Protein AF-0000000086678130 (afdb_homodimer)

Nearest PDB structures (foldseek):
  3die-assembly1_B  TM=3.843E-01  e=3.292E-02  Staphylococcus aureus
  1m7t-assembly1_A  TM=4.684E-01  e=3.509E-01  unclassified
  1v98-assembly2_B-3  TM=4.821E-01  e=6.900E-01  Thermus thermophilus HB8
  6mos-assembly1_A  TM=4.931E-01  e=1.778E+00  Thermosipho africanus TCF52B
  3die-assembly1_B  TM=3.843E-01  e=3.322E-02  Staphylococcus aureus

pLDDT: mean 85.75, std 18.58, range [32.91, 98.94]

Foldseek 3Di:
DVVVVVVVVVVCVVVPPCPVPPPCPPVNVVPDDDDDPVDDPPDDDPDDDPVCVVVSVDPDHDDDDADPPDPVSVVVVVVVVLCVQADDPPDEDEDEDQDQVVSVVVCVVVVVVSYHYDYQHNVCPCCVPPVDDDPPKDFDDDPNHTDDIDHDDDPVVVVVVVVVVVVVVVVVD/DVVVVVVVVVVCVVVPPCPVPVPCPPVNVVPDDDDDPVDDPPDDDPDDDPVCVVVSVDPDHDDDDADPPDPVSVVVVVVVVLCVQADDPPDEDEDEDQDQVVSVVVCVVVVVVSYHYDYQHNVCPCCVPPVDDDPPKDFDDDPNHTDDIDHDDDPVVVVVVVVVVVVVVVVVD

Organism: NCBI:txid175570

Sequence (346 aa):
MLVLAAAIVVLFAMLGELSSRVPESSDEARRRLESIDTARTGHRAEQWPAELAHIAEQEYALVLVLSSTCSSCEQIAGQVRAMLDRGPANLAVVVACPARERGEHFAAVHGIDRGVLYIDEDGDWVKGEFAVDTSPAALLFRNGTLQSALLFWDLPAVLNAVGSLSTADREVAMLVLAAAIVVLFAMLGELSSRVPESSDEARRRLESIDTARTGHRAEQWPAELAHIAEQEYALVLVLSSTCSSCEQIAGQVRAMLDRGPANLAVVVACPARERGEHFAAVHGIDRGVLYIDEDGDWVKGEFAVDTSPAALLFRNGTLQSALLFWDLPAVLNAVGSLSTADREVA

Secondary structure (DSSP, 8-state):
-HHHHHHHHHHHHHHHT--------HHHHHH--EE-TTS-TT-B-S---GGGHHHHHSSEEEEEEEETT-HHHHHHHHHHHHHHHH--TTEEEEEEESSHHHHHHHHHHTT-TTSEEEEEETTHHHHHHH----SSEEEEEETTEEEEEEE-S-HHHHHHHHHHHHHHHHHH-/-HHHHHHHHHHHHHHHT--------HHHHHT--EE-TTS-TT-B-S---GGGHHHHHSSEEEEEEEETT-HHHHHHHHHHHHHHHH--TTEEEEEEESSHHHHHHHHHHTT-TTSEEEEEETTHHHHHHH----SSEEEEEETTEEEEEEE-S-HHHHHHHHHHHHHHHHHH-

Solvent-accessible surface area (backbone atoms only — not comparable to full-atom values): 18080 Å² total; per-residue (Å²): 118,70,70,62,55,56,55,54,55,53,52,54,59,64,64,55,69,64,66,71,76,66,70,72,47,74,66,55,58,32,52,43,72,40,78,42,82,72,34,46,59,74,40,56,61,91,72,69,56,80,69,44,46,66,40,44,71,26,64,57,25,40,37,36,34,31,34,61,88,35,73,72,24,52,54,45,38,45,51,51,24,54,44,32,58,34,30,62,81,41,42,35,39,34,29,22,16,90,40,64,68,52,19,53,48,46,29,55,76,43,54,44,62,56,34,43,49,40,75,28,51,66,29,46,60,54,27,70,64,30,47,44,87,65,65,34,25,41,35,35,27,46,62,36,22,30,69,44,40,30,34,49,71,34,66,69,46,51,53,54,51,49,54,47,52,64,51,50,59,36,57,75,88,119,70,71,62,56,57,55,53,56,54,53,54,56,64,64,55,68,64,66,71,76,67,68,71,48,74,64,56,57,32,52,43,70,41,78,43,81,70,34,43,60,74,41,56,62,91,73,68,57,80,70,44,46,66,40,43,71,26,63,56,25,40,38,38,34,30,34,60,88,35,74,71,24,53,55,44,37,45,51,50,24,54,43,32,58,35,31,63,80,41,42,37,38,34,28,22,16,88,41,62,69,52,19,52,47,47,29,56,77,40,54,44,62,56,35,42,50,41,76,28,52,68,28,46,60,54,27,70,62,32,48,44,88,66,66,34,25,39,36,35,27,46,62,37,22,29,69,44,39,29,35,50,71,33,63,70,46,51,54,54,50,49,56,48,53,64,52,50,60,37,57,75,88

Structure (mmCIF, N/CA/C/O backbone):
data_AF-0000000086678130-model_v1
#
loop_
_entity.id
_entity.type
_entity.pdbx_description
1 polymer 'Thioredoxin domain-containing protein'
#
loop_
_atom_site.group_PDB
_atom_site.id
_atom_site.type_symbol
_atom_site.label_atom_id
_atom_site.label_alt_id
_atom_site.label_comp_id
_atom_site.label_asym_id
_atom_site.label_entity_id
_atom_site.label_seq_id
_atom_site.pdbx_PDB_ins_code
_atom_site.Cartn_x
_atom_site.Cartn_y
_atom_site.Cartn_z
_atom_site.occupancy
_atom_site.B_iso_or_equiv
_atom_site.auth_seq_id
_atom_site.auth_comp_id
_atom_site.auth_asym_id
_atom_site.auth_atom_id
_atom_site.pdbx_PDB_model_num
ATOM 1 N N . MET A 1 1 ? 67.438 15.602 23.234 1 42.97 1 MET A N 1
ATOM 2 C CA . MET A 1 1 ? 66.5 14.773 22.484 1 42.97 1 MET A CA 1
ATOM 3 C C . MET A 1 1 ? 65.188 14.648 23.219 1 42.97 1 MET A C 1
ATOM 5 O O . MET A 1 1 ? 64.125 14.508 22.609 1 42.97 1 MET A O 1
ATOM 9 N N . LEU A 1 2 ? 65.188 15.023 24.547 1 55.38 2 LEU A N 1
ATOM 10 C CA . LEU A 1 2 ? 64 14.867 25.406 1 55.38 2 LEU A CA 1
ATOM 11 C C . LEU A 1 2 ? 63.062 16.047 25.25 1 55.38 2 LEU A C 1
ATOM 13 O O . LEU A 1 2 ? 61.844 15.883 25.328 1 55.38 2 LEU A O 1
ATOM 17 N N . VAL A 1 3 ? 63.594 17.281 24.906 1 58.91 3 VAL A N 1
ATOM 18 C CA . VAL A 1 3 ? 62.781 18.469 24.828 1 58.91 3 VAL A CA 1
ATOM 19 C C . VAL A 1 3 ? 61.969 18.453 23.531 1 58.91 3 VAL A C 1
ATOM 21 O O . VAL A 1 3 ? 60.812 18.922 23.5 1 58.91 3 VAL A O 1
ATOM 24 N N . LEU A 1 4 ? 62.5 17.75 22.469 1 56.25 4 LEU A N 1
ATOM 25 C CA . LEU A 1 4 ? 61.812 17.734 21.172 1 56.25 4 LEU A CA 1
ATOM 26 C C . LEU A 1 4 ? 60.625 16.766 21.203 1 56.25 4 LEU A C 1
ATOM 28 O O . LEU A 1 4 ? 59.625 17.016 20.547 1 56.25 4 LEU A O 1
ATOM 32 N N . ALA A 1 5 ? 60.688 15.742 22.125 1 59.47 5 ALA A N 1
ATOM 33 C CA . ALA A 1 5 ? 59.625 14.766 22.203 1 59.47 5 ALA A CA 1
ATOM 34 C C . ALA A 1 5 ? 58.406 15.359 22.906 1 59.47 5 ALA A C 1
ATOM 36 O O . ALA A 1 5 ? 57.25 15.055 22.531 1 59.47 5 ALA A O 1
ATOM 37 N N . ALA A 1 6 ? 58.656 16.344 23.828 1 60.09 6 ALA A N 1
ATOM 38 C CA . ALA A 1 6 ? 57.562 16.922 24.578 1 60.09 6 ALA A CA 1
ATOM 39 C C . ALA A 1 6 ? 56.75 17.906 23.719 1 60.09 6 ALA A C 1
ATOM 41 O O . ALA A 1 6 ? 55.531 17.984 23.812 1 60.09 6 ALA A O 1
ATOM 42 N N . ALA A 1 7 ? 57.438 18.531 22.703 1 59.88 7 ALA A N 1
ATOM 43 C CA . ALA A 1 7 ? 56.75 19.5 21.844 1 59.88 7 ALA A CA 1
ATOM 44 C C . ALA A 1 7 ? 55.906 18.797 20.797 1 59.88 7 ALA A C 1
ATOM 46 O O . ALA A 1 7 ? 54.812 19.281 20.438 1 59.88 7 ALA A O 1
ATOM 47 N N . ILE A 1 8 ? 56.344 17.547 20.359 1 60.78 8 ILE A N 1
ATOM 48 C CA . ILE A 1 8 ? 55.594 16.812 19.328 1 60.78 8 ILE A CA 1
ATOM 49 C C . ILE A 1 8 ? 54.344 16.219 19.938 1 60.78 8 ILE A C 1
ATOM 51 O O . ILE A 1 8 ? 53.281 16.234 19.312 1 60.78 8 ILE A O 1
ATOM 55 N N . VAL A 1 9 ? 54.344 15.945 21.281 1 60.75 9 VAL A N 1
ATOM 56 C CA . VAL A 1 9 ? 53.156 15.359 21.922 1 60.75 9 VAL A CA 1
ATOM 57 C C . VAL A 1 9 ? 52.094 16.438 22.141 1 60.75 9 VAL A C 1
ATOM 59 O O . VAL A 1 9 ? 50.906 16.188 21.953 1 60.75 9 VAL A O 1
ATOM 62 N N . VAL A 1 10 ? 52.531 17.75 22.344 1 58.41 10 VAL A N 1
ATOM 63 C CA . VAL A 1 10 ? 51.562 18.828 22.578 1 58.41 10 VAL A CA 1
ATOM 64 C C . VAL A 1 10 ? 50.938 19.234 21.25 1 58.41 10 VAL A C 1
ATOM 66 O O . VAL A 1 10 ? 49.719 19.516 21.188 1 58.41 10 VAL A O 1
ATOM 69 N N . LEU A 1 11 ? 51.625 19.141 20.062 1 57.22 11 LEU A N 1
ATOM 70 C CA . LEU A 1 11 ? 51.062 19.5 18.766 1 57.22 11 LEU A CA 1
ATOM 71 C C . LEU A 1 11 ? 50.062 18.453 18.312 1 57.22 11 LEU A C 1
ATOM 73 O O . LEU A 1 11 ? 49 18.797 17.75 1 57.22 11 LEU A O 1
ATOM 77 N N . PHE A 1 12 ? 50.25 17.172 18.578 1 54.53 12 PHE A N 1
ATOM 78 C CA . PHE A 1 12 ? 49.312 16.141 18.203 1 54.53 12 PHE A CA 1
ATOM 79 C C . PHE A 1 12 ? 48.062 16.234 19.078 1 54.53 12 PHE A C 1
ATOM 81 O O . PHE A 1 12 ? 46.938 15.938 18.609 1 54.53 12 PHE A O 1
ATOM 88 N N . ALA A 1 13 ? 48.156 16.719 20.359 1 52.47 13 ALA A N 1
ATOM 89 C CA . ALA A 1 13 ? 47 16.891 21.219 1 52.47 13 ALA A CA 1
ATOM 90 C C . ALA A 1 13 ? 46.125 18.062 20.734 1 52.47 13 ALA A C 1
ATOM 92 O O . ALA A 1 13 ? 44.906 18.031 20.859 1 52.47 13 ALA A O 1
ATOM 93 N N . MET A 1 14 ? 46.75 19.094 20.188 1 48.97 14 MET A N 1
ATOM 94 C CA . MET A 1 14 ? 46 20.25 19.703 1 48.97 14 MET A CA 1
ATOM 95 C C . MET A 1 14 ? 45.281 19.906 18.406 1 48.97 14 MET A C 1
ATOM 97 O O . MET A 1 14 ? 44.156 20.391 18.172 1 48.97 14 MET A O 1
ATOM 101 N N . LEU A 1 15 ? 45.875 19.141 17.484 1 51.31 15 LEU A N 1
ATOM 102 C CA . LEU A 1 15 ? 45.188 18.797 16.25 1 51.31 15 LEU A CA 1
ATOM 103 C C . LEU A 1 15 ? 44.125 17.766 16.5 1 51.31 15 LEU A C 1
ATOM 105 O O . LEU A 1 15 ? 43.312 17.453 15.602 1 51.31 15 LEU A O 1
ATOM 109 N N . GLY A 1 16 ? 44.156 17.062 17.609 1 46.81 16 GLY A N 1
ATOM 110 C CA . GLY A 1 16 ? 43.25 15.938 17.781 1 46.81 16 GLY A CA 1
ATOM 111 C C . GLY A 1 16 ? 41.812 16.344 17.859 1 46.81 16 GLY A C 1
ATOM 112 O O . GLY A 1 16 ? 40.906 15.57 17.5 1 46.81 16 GLY A O 1
ATOM 113 N N . GLU A 1 17 ? 41.594 17.359 18.797 1 46.12 17 GLU A N 1
ATOM 114 C CA . GLU A 1 17 ? 40.188 17.516 19.078 1 46.12 17 GLU A CA 1
ATOM 115 C C . GLU A 1 17 ? 39.469 18.266 17.938 1 46.12 17 GLU A C 1
ATOM 117 O O . GLU A 1 17 ? 38.469 18.969 18.188 1 46.12 17 GLU A O 1
ATOM 122 N N . LEU A 1 18 ? 40.094 18.578 16.781 1 43.84 18 LEU A N 1
ATOM 123 C CA . LEU A 1 18 ? 39.125 18.969 15.773 1 43.84 18 LEU A CA 1
ATOM 124 C C . LEU A 1 18 ? 38.094 17.859 15.578 1 43.84 18 LEU A C 1
ATOM 126 O O . LEU A 1 18 ? 38.312 16.906 14.836 1 43.84 18 LEU A O 1
ATOM 130 N N . SER A 1 19 ? 37.531 17.312 16.641 1 45.25 19 SER A N 1
ATOM 131 C CA . SER A 1 19 ? 36.281 16.609 16.406 1 45.25 19 SER A CA 1
ATOM 132 C C . SER A 1 19 ? 35.438 17.297 15.328 1 45.25 19 SER A C 1
ATOM 134 O O . SER A 1 19 ? 35 18.422 15.523 1 45.25 19 SER A O 1
ATOM 136 N N . SER A 1 20 ? 35.875 17.281 14.055 1 41.66 20 SER A N 1
ATOM 137 C CA . SER A 1 20 ? 35.031 17.656 12.922 1 41.66 20 SER A CA 1
ATOM 138 C C . SER A 1 20 ? 33.562 17.297 13.172 1 41.66 20 SER A C 1
ATOM 140 O O . SER A 1 20 ? 33.219 16.125 13.281 1 41.66 20 SER A O 1
ATOM 142 N N . ARG A 1 21 ? 32.844 17.984 14.008 1 43.47 21 ARG A N 1
ATOM 143 C CA . ARG A 1 21 ? 31.406 17.938 13.789 1 43.47 21 ARG A CA 1
ATOM 144 C C . ARG A 1 21 ? 31.078 17.797 12.305 1 43.47 21 ARG A C 1
ATOM 146 O O . ARG A 1 21 ? 31.125 18.781 11.562 1 43.47 21 ARG A O 1
ATOM 153 N N . VAL A 1 22 ? 31.297 16.781 11.594 1 47.84 22 VAL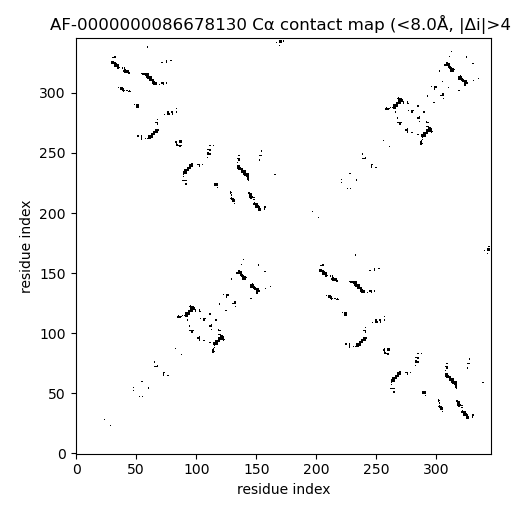 A N 1
ATOM 154 C CA . VAL A 1 22 ? 30.766 16.5 10.266 1 47.84 22 VAL A CA 1
ATOM 155 C C . VAL A 1 22 ? 29.312 16.984 10.18 1 47.84 22 VAL A C 1
ATOM 157 O O . VAL A 1 22 ? 28.469 16.562 10.977 1 47.84 22 VAL A O 1
ATOM 160 N N . PRO A 1 23 ? 29.047 18.062 9.617 1 50.09 23 PRO A N 1
ATOM 161 C CA . PRO A 1 23 ? 27.672 18.5 9.406 1 50.09 23 PRO A CA 1
ATOM 162 C C . PRO A 1 23 ? 26.734 17.359 9.023 1 50.09 23 PRO A C 1
ATOM 164 O O . PRO A 1 23 ? 27.156 16.422 8.344 1 50.09 23 PRO A O 1
ATOM 167 N N . GLU A 1 24 ? 25.797 16.953 9.977 1 55.5 24 GLU A N 1
ATOM 168 C CA . GLU A 1 24 ? 24.766 16.031 9.531 1 55.5 24 GLU A CA 1
ATOM 169 C C . GLU A 1 24 ? 24.562 16.109 8.023 1 55.5 24 GLU A C 1
ATOM 171 O O . GLU A 1 24 ? 24.391 17.203 7.465 1 55.5 24 GLU A O 1
ATOM 176 N N . SER A 1 25 ? 25.031 15.109 7.285 1 62.28 25 SER A N 1
ATOM 177 C CA . SER A 1 25 ? 24.797 15.102 5.844 1 62.28 25 SER A CA 1
ATOM 178 C C . SER A 1 25 ? 23.375 15.516 5.504 1 62.28 25 SER A C 1
ATOM 180 O O . SER A 1 25 ? 22.453 15.32 6.305 1 62.28 25 SER A O 1
ATOM 182 N N . SER A 1 26 ? 23.25 16.453 4.57 1 71.62 26 SER A N 1
ATOM 183 C CA . SER A 1 26 ? 21.953 16.891 4.066 1 71.62 26 SER A CA 1
ATOM 184 C C . SER A 1 26 ? 20.953 15.75 4.012 1 71.62 26 SER A C 1
ATOM 186 O O . SER A 1 26 ? 19.797 15.914 4.383 1 71.62 26 SER A O 1
ATOM 188 N N . ASP A 1 27 ? 21.609 14.57 3.811 1 73.25 27 ASP A N 1
ATOM 189 C CA . ASP A 1 27 ? 20.719 13.406 3.723 1 73.25 27 ASP A CA 1
ATOM 190 C C . ASP A 1 27 ? 20.234 12.977 5.105 1 73.25 27 ASP A C 1
ATOM 192 O O . ASP A 1 27 ? 19.078 12.594 5.273 1 73.25 27 ASP A O 1
ATOM 196 N N . GLU A 1 28 ? 21.141 13.031 6.047 1 75.25 28 GLU A N 1
ATOM 197 C CA . GLU A 1 28 ? 20.781 12.633 7.402 1 75.25 28 GLU A CA 1
ATOM 198 C C . GLU A 1 28 ? 19.766 13.594 8.008 1 75.25 28 GLU A C 1
ATOM 200 O O . GLU A 1 28 ? 18.844 13.164 8.703 1 75.25 28 GLU A O 1
ATOM 205 N N . ALA A 1 29 ? 19.984 14.805 7.684 1 76.94 29 ALA A N 1
ATOM 206 C CA . ALA A 1 29 ? 19.047 15.805 8.195 1 76.94 29 ALA A CA 1
ATOM 207 C C . ALA A 1 29 ? 17.656 15.57 7.637 1 76.94 29 ALA A C 1
ATOM 209 O O . ALA A 1 29 ? 16.656 15.742 8.352 1 76.94 29 ALA A O 1
ATOM 210 N N . ARG A 1 30 ? 17.641 15.055 6.434 1 82.5 30 ARG A N 1
ATOM 211 C CA . ARG A 1 30 ? 16.359 14.836 5.781 1 82.5 30 ARG A CA 1
ATOM 212 C C . ARG A 1 30 ? 15.633 13.641 6.383 1 82.5 30 ARG A C 1
ATOM 214 O O . ARG A 1 30 ? 14.398 13.586 6.371 1 82.5 30 ARG A O 1
ATOM 221 N N . ARG A 1 31 ? 16.344 12.781 7.031 1 83.44 31 ARG A N 1
ATOM 222 C CA . ARG A 1 31 ? 15.742 11.555 7.555 1 83.44 31 ARG A CA 1
ATOM 223 C C . ARG A 1 31 ? 15.336 11.734 9.016 1 83.44 31 ARG A C 1
ATOM 225 O O . ARG A 1 31 ? 14.734 10.836 9.602 1 83.44 31 ARG A O 1
ATOM 232 N N . ARG A 1 32 ? 15.609 12.883 9.414 1 88.44 32 ARG A N 1
ATOM 233 C CA . ARG A 1 32 ? 15.281 13.172 10.812 1 88.44 32 ARG A CA 1
ATOM 234 C C . ARG A 1 32 ? 13.773 13.328 10.992 1 88.44 32 ARG A C 1
ATOM 236 O O . ARG A 1 32 ? 13.102 13.922 10.148 1 88.44 32 ARG A O 1
ATOM 243 N N . LEU A 1 33 ? 13.273 12.758 12.047 1 94.5 33 LEU A N 1
ATOM 244 C CA . LEU A 1 33 ? 11.898 12.93 12.508 1 94.5 33 LEU A CA 1
ATOM 245 C C . LEU A 1 33 ? 11.859 13.742 13.797 1 94.5 33 LEU A C 1
ATOM 247 O O . LEU A 1 33 ? 12.711 13.562 14.68 1 94.5 33 LEU A O 1
ATOM 251 N N . GLU A 1 34 ? 11.008 14.633 13.883 1 95.81 34 GLU A N 1
ATOM 252 C CA . GLU A 1 34 ? 10.844 15.422 15.102 1 95.81 34 GLU A CA 1
ATOM 253 C C . GLU A 1 34 ? 9.43 15.305 15.656 1 95.81 34 GLU A C 1
ATOM 255 O O . GLU A 1 34 ? 8.453 15.43 14.906 1 95.81 34 GLU A O 1
ATOM 260 N N . SER A 1 35 ? 9.305 15.117 16.953 1 96.25 35 SER A N 1
ATOM 261 C CA . SER A 1 35 ? 7.988 15.031 17.578 1 96.25 35 SER A CA 1
ATOM 262 C C . SER A 1 35 ? 7.289 16.375 17.594 1 96.25 35 SER A C 1
ATOM 264 O O . SER A 1 35 ? 7.926 17.406 17.828 1 96.25 35 SER A O 1
ATOM 266 N N . ILE A 1 36 ? 6.004 16.312 17.328 1 98 36 ILE A N 1
ATOM 267 C CA . ILE A 1 36 ? 5.168 17.484 17.547 1 98 36 ILE A CA 1
ATOM 268 C C . ILE A 1 36 ? 4.551 17.422 18.953 1 98 36 ILE A C 1
ATOM 270 O O . ILE A 1 36 ? 3.486 16.828 19.141 1 98 36 ILE A O 1
ATOM 274 N N . ASP A 1 37 ? 5.086 18.125 19.844 1 96.75 37 ASP A N 1
ATOM 275 C CA . ASP A 1 37 ? 4.77 17.969 21.25 1 96.75 37 ASP A CA 1
ATOM 276 C C . ASP A 1 37 ? 3.42 18.594 21.594 1 96.75 37 ASP A C 1
ATOM 278 O O . ASP A 1 37 ? 2.795 18.234 22.594 1 96.75 37 ASP A O 1
ATOM 282 N N . THR A 1 38 ? 2.992 19.516 20.766 1 97.5 38 THR A N 1
ATOM 283 C CA . THR A 1 38 ? 1.724 20.188 21.016 1 97.5 38 THR A CA 1
ATOM 284 C C . THR A 1 38 ? 0.55 19.312 20.594 1 97.5 38 THR A C 1
ATOM 286 O O . THR A 1 38 ? -0.6 19.594 20.938 1 97.5 38 THR A O 1
ATOM 289 N N . ALA A 1 39 ? 0.832 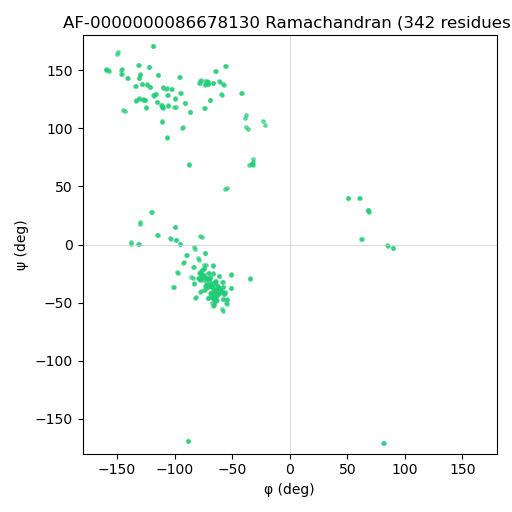18.266 19.859 1 98.69 39 ALA A N 1
ATOM 290 C CA . ALA A 1 39 ? -0.235 17.422 19.312 1 98.69 39 ALA A CA 1
ATOM 291 C C . ALA A 1 39 ? -1.02 16.75 20.438 1 98.69 39 ALA A C 1
ATOM 293 O O . ALA A 1 39 ? -0.446 16.344 21.453 1 98.69 39 ALA A O 1
ATOM 294 N N . ARG A 1 40 ? -2.281 16.516 20.188 1 98.44 40 ARG A N 1
ATOM 295 C CA . ARG A 1 40 ? -3.152 15.898 21.188 1 98.44 40 ARG A CA 1
ATOM 296 C C . ARG A 1 40 ? -3.092 14.375 21.094 1 98.44 40 ARG A C 1
ATOM 298 O O . ARG A 1 40 ? -4.098 13.727 20.797 1 98.44 40 ARG A O 1
ATOM 305 N N . THR A 1 41 ? -1.983 13.789 21.453 1 97.44 41 THR A N 1
ATOM 306 C CA . THR A 1 41 ? -1.834 12.336 21.469 1 97.44 41 THR A CA 1
ATOM 307 C C . THR A 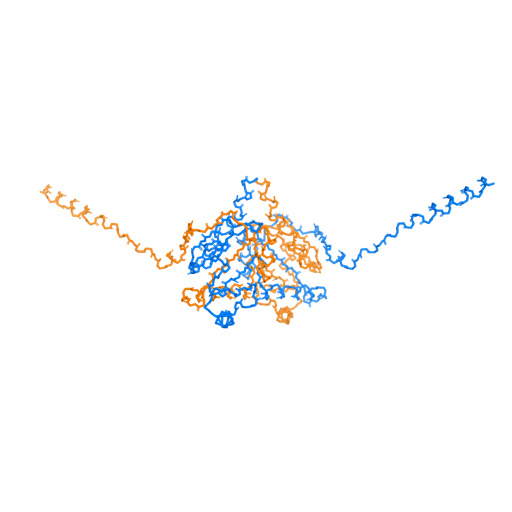1 41 ? -2.816 11.711 22.453 1 97.44 41 THR A C 1
ATOM 309 O O . THR A 1 41 ? -3.076 12.266 23.531 1 97.44 41 THR A O 1
ATOM 312 N N . GLY A 1 42 ? -3.352 10.625 22.078 1 97.5 42 GLY A N 1
ATOM 313 C CA . GLY A 1 42 ? -4.355 9.961 22.891 1 97.5 42 GLY A CA 1
ATOM 314 C C . GLY A 1 42 ? -5.77 10.414 22.578 1 97.5 42 GLY A C 1
ATOM 315 O O . GLY A 1 42 ? -6.734 9.836 23.094 1 97.5 42 GLY A O 1
ATOM 316 N N . HIS A 1 43 ? -5.902 11.375 21.672 1 97.88 43 HIS A N 1
ATOM 317 C CA . HIS A 1 43 ? -7.195 11.945 21.328 1 97.88 43 HIS A CA 1
ATOM 318 C C . HIS A 1 43 ? -7.785 11.273 20.094 1 97.88 43 HIS A C 1
ATOM 320 O O . HIS A 1 43 ? -7.059 10.938 19.156 1 97.88 43 HIS A O 1
ATOM 326 N N . ARG A 1 44 ? -9.07 11.125 20.109 1 97.31 44 ARG A N 1
ATOM 327 C CA . ARG A 1 44 ? -9.852 10.727 18.938 1 97.31 44 ARG A CA 1
ATOM 328 C C . ARG A 1 44 ? -10.648 11.906 18.391 1 97.31 44 ARG A C 1
ATOM 330 O O . ARG A 1 44 ? -11.266 12.656 19.141 1 97.31 44 ARG A O 1
ATOM 337 N N . ALA A 1 45 ? -10.586 12.047 17.156 1 97.12 45 ALA A N 1
ATOM 338 C CA . ALA A 1 45 ? -11.32 13.164 16.562 1 97.12 45 ALA A CA 1
ATOM 339 C C . ALA A 1 45 ? -12.805 13.094 16.906 1 97.12 45 ALA A C 1
ATOM 341 O O . ALA A 1 45 ? -13.398 12.008 16.891 1 97.12 45 ALA A O 1
ATOM 342 N N . GLU A 1 46 ? -13.344 14.195 17.219 1 96.12 46 GLU A N 1
ATOM 343 C CA . GLU A 1 46 ? -14.781 14.273 17.453 1 96.12 46 GLU A CA 1
ATOM 344 C C . GLU A 1 46 ? -15.562 14.07 16.156 1 96.12 46 GLU A C 1
ATOM 346 O O . GLU A 1 46 ? -16.609 13.422 16.141 1 96.12 46 GLU A O 1
ATOM 351 N N . GLN A 1 47 ? -15.031 14.695 15.133 1 96.31 47 GLN A N 1
ATOM 352 C CA . GLN A 1 47 ? -15.641 14.57 13.812 1 96.31 47 GLN A CA 1
ATOM 353 C C . GLN A 1 47 ? -14.586 14.281 12.75 1 96.31 47 GLN A C 1
ATOM 355 O O . GLN A 1 47 ? -13.609 15.023 12.617 1 96.31 47 GLN A O 1
ATOM 360 N N . TRP A 1 48 ? -14.789 13.188 12.047 1 97.56 48 TRP A N 1
ATOM 361 C CA . TRP A 1 48 ? -13.961 12.891 10.875 1 97.56 48 TRP A CA 1
ATOM 362 C C . TRP A 1 48 ? -14.633 13.375 9.594 1 97.56 48 TRP A C 1
ATOM 364 O O . TRP A 1 48 ? -15.836 13.172 9.398 1 97.56 48 TRP A O 1
ATOM 374 N N . PRO A 1 49 ? -13.867 14.094 8.805 1 97.44 49 PRO A N 1
ATOM 375 C CA . PRO A 1 49 ? -14.453 14.352 7.492 1 97.44 49 PRO A CA 1
ATOM 376 C C . PRO A 1 49 ? -14.844 13.078 6.754 1 97.44 49 PRO A C 1
ATOM 378 O O . PRO A 1 49 ? -14.25 12.016 6.984 1 97.44 49 PRO A O 1
ATOM 381 N N . ALA A 1 50 ? -15.82 13.195 5.871 1 97 50 ALA A N 1
ATOM 382 C CA . ALA A 1 50 ? -16.344 12.031 5.168 1 97 50 ALA A CA 1
ATOM 383 C C . ALA A 1 50 ? -15.234 11.312 4.398 1 97 50 ALA A C 1
ATOM 385 O O . ALA A 1 50 ? -15.195 10.078 4.359 1 97 50 ALA A O 1
ATOM 386 N N . GLU A 1 51 ? -14.273 12.055 3.818 1 96.31 51 GLU A N 1
ATOM 387 C CA . GLU A 1 51 ? -13.195 11.508 3.002 1 96.31 51 GLU A CA 1
ATOM 388 C C . GLU A 1 51 ? -12.242 10.656 3.842 1 96.31 51 GLU A C 1
ATOM 390 O O . GLU A 1 51 ? -11.539 9.797 3.311 1 96.31 51 GLU A O 1
ATOM 395 N N . LEU A 1 52 ? -12.312 10.859 5.211 1 97 52 LEU A N 1
ATOM 396 C CA . LEU A 1 52 ? -11.359 10.188 6.082 1 97 52 LEU A CA 1
ATOM 397 C C . LEU A 1 52 ? -12.062 9.188 6.996 1 97 52 LEU A C 1
ATOM 399 O O . LEU A 1 52 ? -11.445 8.625 7.902 1 97 52 LEU A O 1
ATOM 403 N N . ALA A 1 53 ? -13.336 8.945 6.789 1 95.44 53 ALA A N 1
ATOM 404 C CA . ALA A 1 53 ? -14.117 8.062 7.656 1 95.44 53 ALA A CA 1
ATOM 405 C C . ALA A 1 53 ? -13.492 6.672 7.727 1 95.44 53 ALA A C 1
ATOM 407 O O . ALA A 1 53 ? -13.398 6.086 8.805 1 95.44 53 ALA A O 1
ATOM 408 N N . HIS A 1 54 ? -13.062 6.168 6.598 1 91.38 54 HIS A N 1
ATOM 409 C CA . HIS A 1 54 ? -12.477 4.836 6.523 1 91.38 54 HIS A CA 1
ATOM 410 C C . HIS A 1 54 ? -11.172 4.766 7.305 1 91.38 54 HIS A C 1
ATOM 412 O O . HIS A 1 54 ? -10.844 3.732 7.891 1 91.38 54 HIS A O 1
ATOM 418 N N . ILE A 1 55 ? -10.445 5.832 7.355 1 90.75 55 ILE A N 1
ATOM 419 C CA . ILE A 1 55 ? -9.188 5.926 8.086 1 90.75 55 ILE A CA 1
ATOM 420 C C . ILE A 1 55 ? -9.445 5.719 9.578 1 90.75 55 ILE A C 1
ATOM 422 O O . ILE A 1 55 ? -8.688 5.012 10.25 1 90.75 55 ILE A O 1
ATOM 426 N N . ALA A 1 56 ? -10.516 6.23 10.055 1 92.94 56 ALA A N 1
ATO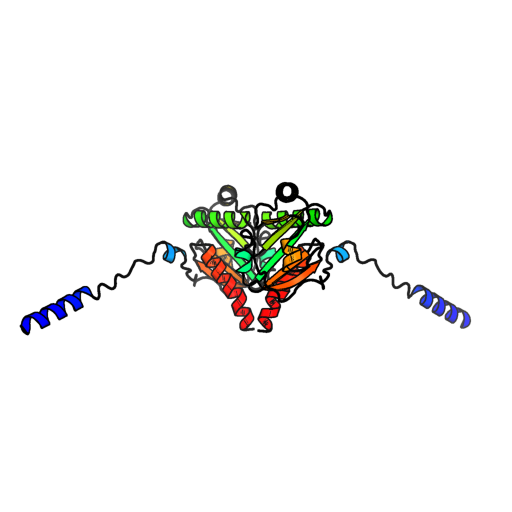M 427 C CA . ALA A 1 56 ? -10.883 6.129 11.469 1 92.94 56 ALA A CA 1
ATOM 428 C C . ALA A 1 56 ? -11.18 4.684 11.852 1 92.94 56 ALA A C 1
ATOM 430 O O . ALA A 1 56 ? -11.078 4.312 13.023 1 92.94 56 ALA A O 1
ATOM 431 N N . GLU A 1 57 ? -11.547 3.896 10.883 1 91.44 57 GLU A N 1
ATOM 432 C CA . GLU A 1 57 ? -11.984 2.525 11.133 1 91.44 57 GLU A CA 1
ATOM 433 C C . GLU A 1 57 ? -10.805 1.556 11.078 1 91.44 57 GLU A C 1
ATOM 435 O O . GLU A 1 57 ? -10.938 0.395 11.469 1 91.44 57 GLU A O 1
ATOM 440 N N . GLN A 1 58 ? -9.648 2.051 10.633 1 87.19 58 GLN A N 1
ATOM 441 C CA . GLN A 1 58 ? -8.484 1.187 10.5 1 87.19 58 GLN A CA 1
ATOM 442 C C . GLN A 1 58 ? -7.844 0.91 11.852 1 87.19 58 GLN A C 1
ATOM 444 O O . GLN A 1 58 ? -7.848 1.771 12.734 1 87.19 58 GLN A O 1
ATOM 449 N N . GLU A 1 59 ? -7.383 -0.293 12.078 1 85.56 59 GLU A N 1
ATOM 450 C CA . GLU A 1 59 ? -6.617 -0.553 13.297 1 85.56 59 GLU A CA 1
ATOM 451 C C . GLU A 1 59 ? -5.43 0.396 13.414 1 85.56 59 GLU A C 1
ATOM 453 O O . GLU A 1 59 ? -5.258 1.056 14.445 1 85.56 59 GLU A O 1
ATOM 458 N N . TYR A 1 60 ? -4.617 0.493 12.312 1 87.31 60 TYR A N 1
ATOM 459 C CA . TYR A 1 60 ? -3.531 1.459 12.195 1 87.31 60 TYR A CA 1
ATOM 460 C C . TYR A 1 60 ? -3.695 2.314 10.945 1 87.31 60 TYR A C 1
ATOM 462 O O . TYR A 1 60 ? -4.062 1.808 9.883 1 87.31 60 TYR A O 1
ATOM 470 N N . ALA A 1 61 ? -3.457 3.566 11.086 1 93.06 61 ALA A N 1
ATOM 471 C CA . ALA A 1 61 ? -3.549 4.469 9.938 1 93.06 61 ALA A CA 1
ATOM 472 C C . ALA A 1 61 ? -2.518 5.586 10.039 1 93.06 61 ALA A C 1
ATOM 474 O O . ALA A 1 61 ? -2.127 5.984 11.133 1 93.06 61 ALA A O 1
ATOM 475 N N . LEU A 1 62 ? -2.023 6.008 8.906 1 95.56 62 LEU A N 1
ATOM 476 C CA . LEU A 1 62 ? -1.109 7.137 8.773 1 95.56 62 LEU A CA 1
ATOM 477 C C . LEU A 1 62 ? -1.753 8.266 7.977 1 95.56 62 LEU A C 1
ATOM 479 O O . LEU A 1 62 ? -2.254 8.047 6.871 1 95.56 62 LEU A O 1
ATOM 483 N N . VAL A 1 63 ? -1.818 9.406 8.578 1 98.25 63 VAL A N 1
ATOM 484 C CA . VAL A 1 63 ? -2.285 10.602 7.879 1 98.25 63 VAL A CA 1
ATOM 485 C C . VAL A 1 63 ? -1.124 11.57 7.684 1 98.25 63 VAL A C 1
ATOM 487 O O . VAL A 1 63 ? -0.516 12.023 8.656 1 98.25 63 VAL A O 1
ATOM 490 N N . LEU A 1 64 ? -0.797 11.852 6.461 1 98.56 64 LEU A N 1
ATOM 491 C CA . LEU A 1 64 ? 0.211 12.852 6.121 1 98.56 64 LEU A CA 1
ATOM 492 C C . LEU A 1 64 ? -0.426 14.227 5.934 1 98.56 64 LEU A C 1
ATOM 494 O O . LEU A 1 64 ? -1.327 14.391 5.109 1 98.56 64 LEU A O 1
ATOM 498 N N . VAL A 1 65 ? 0.018 15.148 6.703 1 98.94 65 VAL A N 1
ATOM 499 C CA . VAL A 1 65 ? -0.479 16.516 6.629 1 98.94 65 VAL A CA 1
ATOM 500 C C . VAL A 1 65 ? 0.489 17.375 5.816 1 98.94 65 VAL A C 1
ATOM 502 O O . VAL A 1 65 ? 1.646 17.547 6.203 1 98.94 65 VAL A O 1
ATOM 505 N N . LEU A 1 66 ? 0.011 17.906 4.73 1 98.88 66 LEU A N 1
ATOM 506 C CA . LEU A 1 66 ? 0.764 18.812 3.867 1 98.88 66 LEU A CA 1
ATOM 507 C C . LEU A 1 66 ? 0.092 20.172 3.791 1 98.88 66 LEU A C 1
ATOM 509 O O . LEU A 1 66 ? -1.021 20.359 4.293 1 98.88 66 LEU A O 1
ATOM 513 N N . SER A 1 67 ? 0.808 21.078 3.195 1 98.75 67 SER A N 1
ATOM 514 C CA . SER A 1 67 ? 0.297 22.406 2.912 1 98.75 67 SER A CA 1
ATOM 515 C C . SER A 1 67 ? 0.549 22.797 1.461 1 98.75 67 SER A C 1
ATOM 517 O O . SER A 1 67 ? 1.615 22.516 0.912 1 98.75 67 SER A O 1
ATOM 519 N N . SER A 1 68 ? -0.406 23.5 0.893 1 98.12 68 SER A N 1
ATOM 520 C CA . SER A 1 68 ? -0.27 23.922 -0.497 1 98.12 68 SER A CA 1
ATOM 521 C C . SER A 1 68 ? 0.743 25.062 -0.634 1 98.12 68 SER A C 1
ATOM 523 O O . SER A 1 68 ? 1.105 25.438 -1.748 1 98.12 68 SER A O 1
ATOM 525 N N . THR A 1 69 ? 1.229 25.609 0.475 1 97.19 69 THR A N 1
ATOM 526 C CA . THR A 1 69 ? 2.139 26.75 0.446 1 97.19 69 THR A CA 1
ATOM 527 C C . THR A 1 69 ? 3.473 26.391 1.097 1 97.19 69 THR A C 1
ATOM 529 O O . THR A 1 69 ? 4.07 27.219 1.788 1 97.19 69 THR A O 1
ATOM 532 N N . CYS A 1 70 ? 3.822 25.172 1.042 1 96.88 70 CYS A N 1
ATOM 533 C CA . CYS A 1 70 ? 5.055 24.688 1.659 1 96.88 70 CYS A CA 1
ATOM 534 C C . CYS A 1 70 ? 5.926 23.953 0.643 1 96.88 70 CYS A C 1
ATOM 536 O O . CYS A 1 70 ? 5.484 22.984 0.024 1 96.88 70 CYS A O 1
ATOM 538 N N . SER A 1 71 ? 7.16 24.438 0.525 1 95.56 71 SER A N 1
ATOM 539 C CA . SER A 1 71 ? 8.055 23.891 -0.49 1 95.56 71 SER A CA 1
ATOM 540 C C . SER A 1 71 ? 8.43 22.453 -0.173 1 95.56 71 SER A C 1
ATOM 542 O O . SER A 1 71 ? 8.508 21.609 -1.073 1 95.56 71 SER A O 1
ATOM 544 N N . SER A 1 72 ? 8.781 22.156 1.113 1 96.44 72 SER A N 1
ATOM 545 C CA . SER A 1 72 ? 9.102 20.781 1.483 1 96.44 72 SER A CA 1
ATOM 546 C C . SER A 1 72 ? 7.91 19.859 1.274 1 96.44 72 SER A C 1
ATOM 548 O O . SER A 1 72 ? 8.078 18.672 0.988 1 96.44 72 SER A O 1
ATOM 550 N N . CYS A 1 73 ? 6.66 20.375 1.338 1 98.5 73 CYS A N 1
ATOM 551 C CA . CYS A 1 73 ? 5.453 19.594 1.118 1 98.5 73 CYS A CA 1
ATOM 552 C C . CYS A 1 73 ? 5.324 19.188 -0.345 1 98.5 73 CYS A C 1
ATOM 554 O O . CYS A 1 73 ? 4.797 18.125 -0.654 1 98.5 73 CYS A O 1
ATOM 556 N N . GLU A 1 74 ? 5.859 20.031 -1.228 1 98.06 74 GLU A N 1
ATOM 557 C CA . GLU A 1 74 ? 5.883 19.656 -2.639 1 98.06 74 GLU A CA 1
ATOM 558 C C . GLU A 1 74 ? 6.742 18.406 -2.867 1 98.06 74 GLU A C 1
ATOM 560 O O . GLU A 1 74 ? 6.355 17.516 -3.615 1 98.06 74 GLU A O 1
ATOM 565 N N . GLN A 1 75 ? 7.836 18.406 -2.217 1 96.75 75 GLN A N 1
ATOM 566 C CA . GLN A 1 75 ? 8.734 17.266 -2.342 1 96.75 75 GLN A CA 1
ATOM 567 C C . GLN A 1 75 ? 8.094 16 -1.782 1 96.75 75 GLN A C 1
ATOM 569 O O . GLN A 1 75 ? 8.172 14.938 -2.4 1 96.75 75 GLN A O 1
ATOM 574 N N . ILE A 1 76 ? 7.469 16.141 -0.65 1 97.94 76 ILE A N 1
ATOM 575 C CA . ILE A 1 76 ? 6.812 14.984 -0.033 1 97.94 76 ILE A CA 1
ATOM 576 C C . ILE A 1 76 ? 5.652 14.516 -0.913 1 97.94 76 ILE A C 1
ATOM 578 O O . ILE A 1 76 ? 5.453 13.312 -1.102 1 97.94 76 ILE A O 1
ATOM 582 N N . ALA A 1 77 ? 4.906 15.461 -1.496 1 98.38 77 ALA A N 1
ATOM 583 C CA . ALA A 1 77 ? 3.83 15.094 -2.414 1 98.38 77 ALA A CA 1
ATOM 584 C C . ALA A 1 77 ? 4.367 14.273 -3.588 1 98.38 77 ALA A C 1
ATOM 586 O O . ALA A 1 77 ? 3.73 13.312 -4.02 1 98.38 77 ALA A O 1
ATOM 587 N N . GLY A 1 78 ? 5.496 14.672 -4.078 1 97.44 78 GLY A N 1
ATOM 588 C CA . GLY A 1 78 ? 6.137 13.891 -5.121 1 97.44 78 GLY A CA 1
ATOM 589 C C . GLY A 1 78 ? 6.469 12.477 -4.684 1 97.44 78 GLY A C 1
ATOM 590 O O . GLY A 1 78 ? 6.281 11.523 -5.445 1 97.44 78 GLY A O 1
ATOM 591 N N . GLN A 1 79 ? 6.926 12.352 -3.465 1 95 79 GLN A N 1
ATOM 592 C CA . GLN A 1 79 ? 7.246 11.031 -2.934 1 95 79 GLN A CA 1
ATOM 593 C C . GLN A 1 79 ? 5.984 10.203 -2.727 1 95 79 GLN A C 1
ATOM 595 O O . GLN A 1 79 ? 5.984 8.992 -2.959 1 95 79 GLN A O 1
ATOM 600 N N . VAL A 1 80 ? 4.887 10.805 -2.334 1 95.88 80 VAL A N 1
ATOM 601 C CA . VAL A 1 80 ? 3.604 10.125 -2.195 1 95.88 80 VAL A CA 1
ATOM 602 C C . VAL A 1 80 ? 3.135 9.625 -3.561 1 95.88 80 VAL A C 1
ATOM 604 O O . VAL A 1 80 ? 2.713 8.477 -3.697 1 95.88 80 VAL A O 1
ATOM 607 N N . ARG A 1 81 ? 3.258 10.5 -4.547 1 95.31 81 ARG A N 1
ATOM 608 C CA . ARG A 1 81 ? 2.871 10.109 -5.898 1 95.31 81 ARG A CA 1
ATOM 609 C C . ARG A 1 81 ? 3.662 8.883 -6.355 1 95.31 81 ARG A C 1
ATOM 611 O O . ARG A 1 81 ? 3.092 7.938 -6.902 1 95.31 81 ARG A O 1
ATOM 618 N N . ALA A 1 82 ? 4.949 8.953 -6.137 1 91.88 82 ALA A N 1
ATOM 619 C CA . ALA A 1 82 ? 5.805 7.84 -6.539 1 91.88 82 ALA A CA 1
ATOM 620 C C . ALA A 1 82 ? 5.391 6.551 -5.844 1 91.88 82 ALA A C 1
ATOM 622 O O . ALA A 1 82 ? 5.367 5.484 -6.461 1 91.88 82 ALA A O 1
ATOM 623 N N . MET A 1 83 ? 5.059 6.672 -4.598 1 89.94 83 MET A N 1
ATOM 624 C CA . MET A 1 83 ? 4.598 5.508 -3.844 1 89.94 83 MET A CA 1
ATOM 625 C C . MET A 1 83 ? 3.275 4.988 -4.398 1 89.94 83 MET A C 1
ATOM 627 O O . MET A 1 83 ? 3.092 3.779 -4.547 1 89.94 83 MET A O 1
ATOM 631 N N . LEU A 1 84 ? 2.369 5.887 -4.73 1 90.06 84 LEU A N 1
ATOM 632 C CA . LEU A 1 84 ? 1.08 5.496 -5.293 1 90.06 84 LEU A CA 1
ATOM 633 C C . LEU A 1 84 ? 1.262 4.828 -6.652 1 90.06 84 LEU A C 1
ATOM 635 O O . LEU A 1 84 ? 0.531 3.895 -6.992 1 90.06 84 LEU A O 1
ATOM 639 N N . ASP A 1 85 ? 2.24 5.266 -7.387 1 89.25 85 ASP A N 1
ATOM 640 C CA . ASP A 1 85 ? 2.48 4.734 -8.727 1 89.25 85 ASP A CA 1
ATOM 641 C C . ASP A 1 85 ? 2.965 3.287 -8.664 1 89.25 85 ASP A C 1
ATOM 643 O O . ASP A 1 85 ? 2.613 2.471 -9.516 1 89.25 85 ASP A O 1
ATOM 647 N N . ARG A 1 86 ? 3.684 2.959 -7.66 1 84.75 86 ARG A N 1
ATOM 648 C CA . ARG A 1 86 ? 4.336 1.653 -7.609 1 84.75 86 ARG A CA 1
ATOM 649 C C . ARG A 1 86 ? 3.51 0.663 -6.793 1 84.75 86 ARG A C 1
ATOM 651 O O . ARG A 1 86 ? 3.617 -0.55 -6.984 1 84.75 86 ARG A O 1
ATOM 658 N N . GLY A 1 87 ? 2.699 1.168 -5.887 1 84.88 87 GLY A N 1
ATOM 659 C CA . GLY A 1 87 ? 1.967 0.282 -4.996 1 84.88 87 GLY A CA 1
ATOM 660 C C . GLY A 1 87 ? 2.795 -0.194 -3.818 1 84.88 87 GLY A C 1
ATOM 661 O O . GLY A 1 87 ? 3.895 0.308 -3.582 1 84.88 87 GLY A O 1
ATOM 662 N N . PRO A 1 88 ? 2.266 -1.181 -3.041 1 83.31 88 PRO A N 1
ATOM 663 C CA . PRO A 1 88 ? 2.977 -1.666 -1.856 1 83.31 88 PRO A CA 1
ATOM 664 C C . PRO A 1 88 ? 4.277 -2.385 -2.203 1 83.31 88 PRO A C 1
ATOM 666 O O . PRO A 1 88 ? 4.309 -3.199 -3.129 1 83.31 88 PRO A O 1
ATOM 669 N N . ALA A 1 89 ? 5.301 -2.115 -1.409 1 81.38 89 ALA A N 1
ATOM 670 C CA . ALA A 1 89 ? 6.625 -2.668 -1.679 1 81.38 89 ALA A CA 1
ATOM 671 C C . ALA A 1 89 ? 6.656 -4.172 -1.411 1 81.38 89 ALA A C 1
ATOM 673 O O . ALA A 1 89 ? 7.52 -4.883 -1.929 1 81.38 89 ALA A O 1
ATOM 674 N N . ASN A 1 90 ? 5.766 -4.578 -0.581 1 88.25 90 ASN A N 1
ATOM 675 C CA . ASN A 1 90 ? 5.809 -5.98 -0.177 1 88.25 90 ASN A CA 1
ATOM 676 C C . ASN A 1 90 ? 4.793 -6.816 -0.948 1 88.25 90 ASN A C 1
ATOM 678 O O . ASN A 1 90 ? 4.441 -7.922 -0.526 1 88.25 90 ASN A O 1
ATOM 682 N N . LEU A 1 91 ? 4.258 -6.332 -2.012 1 92.88 91 LEU A N 1
ATOM 683 C CA . LEU A 1 91 ? 3.35 -7.055 -2.898 1 92.88 91 LEU A CA 1
ATOM 684 C C . LEU A 1 91 ? 3.941 -7.176 -4.297 1 92.88 91 LEU A C 1
ATOM 686 O O . LEU A 1 91 ? 4.41 -6.188 -4.867 1 92.88 91 LEU A O 1
ATOM 690 N N . ALA A 1 92 ? 3.977 -8.328 -4.801 1 97.25 92 ALA A N 1
ATOM 691 C CA . ALA A 1 92 ? 4.418 -8.586 -6.172 1 97.25 92 ALA A CA 1
ATOM 692 C C . ALA A 1 92 ? 3.428 -9.484 -6.91 1 97.25 92 ALA A C 1
ATOM 694 O O . ALA A 1 92 ? 2.641 -10.195 -6.281 1 97.25 92 ALA A O 1
ATOM 695 N N . VAL A 1 93 ? 3.428 -9.367 -8.18 1 98.56 93 VAL A N 1
ATOM 696 C CA . VAL A 1 93 ? 2.629 -10.227 -9.047 1 98.56 93 VAL A CA 1
ATOM 697 C C . VAL A 1 93 ? 3.549 -11.047 -9.945 1 98.56 93 VAL A C 1
ATOM 699 O O . VAL A 1 93 ? 4.508 -10.523 -10.516 1 98.56 93 VAL A O 1
ATOM 702 N N . VAL A 1 94 ? 3.322 -12.281 -9.961 1 98.88 94 VAL A N 1
ATOM 703 C CA . VAL A 1 94 ? 3.932 -13.195 -10.922 1 98.88 94 VAL A CA 1
ATOM 704 C C . VAL A 1 94 ? 2.893 -13.625 -11.953 1 98.88 94 VAL A C 1
ATOM 706 O O . VAL A 1 94 ? 1.799 -14.07 -11.602 1 98.88 94 VAL A O 1
ATOM 709 N N . VAL A 1 95 ? 3.213 -13.492 -13.242 1 98.94 95 VAL A N 1
ATOM 710 C CA . VAL A 1 95 ? 2.322 -13.953 -14.297 1 98.94 95 VAL A CA 1
ATOM 711 C C . VAL A 1 95 ? 2.939 -15.156 -15.008 1 98.94 95 VAL A C 1
ATOM 713 O O . VAL A 1 95 ? 3.9 -15.008 -15.766 1 98.94 95 VAL A O 1
ATOM 716 N N . ALA A 1 96 ? 2.381 -16.297 -14.711 1 98.88 96 ALA A N 1
ATOM 717 C CA . ALA A 1 96 ? 2.721 -17.484 -15.492 1 98.88 96 ALA A CA 1
ATOM 718 C C . ALA A 1 96 ? 2.121 -17.391 -16.891 1 98.88 96 ALA A C 1
ATOM 720 O O . ALA A 1 96 ? 0.973 -16.984 -17.062 1 98.88 96 ALA A O 1
ATOM 721 N N . CYS A 1 97 ? 2.959 -17.812 -17.875 1 98.81 97 CYS A N 1
ATOM 722 C CA . CYS A 1 97 ? 2.535 -17.672 -19.266 1 98.81 97 CYS A CA 1
ATOM 723 C C . CYS A 1 97 ? 3.283 -18.641 -20.156 1 98.81 97 CYS A C 1
ATOM 725 O O . CYS A 1 97 ? 4.41 -19.031 -19.859 1 98.81 97 CYS A O 1
ATOM 727 N N . PRO A 1 98 ? 2.568 -19.047 -21.25 1 98.19 98 PRO A N 1
ATOM 728 C CA . PRO A 1 98 ? 3.258 -19.953 -22.188 1 98.19 98 PRO A CA 1
ATOM 729 C C . PRO A 1 98 ? 4.383 -19.25 -22.953 1 98.19 98 PRO A C 1
ATOM 731 O O . PRO A 1 98 ? 5.352 -19.906 -23.359 1 98.19 98 PRO A O 1
ATOM 734 N N . ALA A 1 99 ? 4.281 -17.969 -23.172 1 98.19 99 ALA A N 1
ATOM 735 C CA . ALA A 1 99 ? 5.273 -17.141 -23.859 1 98.19 99 ALA A CA 1
ATOM 736 C C . ALA A 1 99 ? 5.414 -15.781 -23.172 1 98.19 99 ALA A C 1
ATOM 738 O O . ALA A 1 99 ? 4.414 -15.188 -22.766 1 98.19 99 ALA A O 1
ATOM 739 N N . ARG A 1 100 ? 6.652 -15.32 -23.156 1 97.88 100 ARG A N 1
ATOM 740 C CA . ARG A 1 100 ? 6.941 -14.07 -22.453 1 97.88 100 ARG A CA 1
ATOM 741 C C . ARG A 1 100 ? 6.078 -12.93 -22.969 1 97.88 100 ARG A C 1
ATOM 743 O O . ARG A 1 100 ? 5.531 -12.148 -22.188 1 97.88 100 ARG A O 1
ATOM 750 N N . GLU A 1 101 ? 5.902 -12.867 -24.25 1 98.06 101 GLU A N 1
ATOM 751 C CA . GLU A 1 101 ? 5.137 -11.789 -24.859 1 98.06 101 GLU A CA 1
ATOM 752 C C . GLU A 1 101 ? 3.688 -11.797 -24.391 1 98.06 101 GLU A C 1
ATOM 754 O O . GLU A 1 101 ? 3.072 -10.742 -24.234 1 98.06 101 GLU A O 1
ATOM 759 N N . ARG A 1 102 ? 3.17 -12.938 -24.188 1 98.06 102 ARG A N 1
ATOM 760 C CA . ARG A 1 102 ? 1.792 -13.055 -23.734 1 98.06 102 ARG A CA 1
ATOM 761 C C . ARG A 1 102 ? 1.646 -12.547 -22.297 1 98.06 102 ARG A C 1
ATOM 763 O O . ARG A 1 102 ? 0.658 -11.891 -21.969 1 98.06 102 ARG A O 1
ATOM 770 N N . GLY A 1 103 ? 2.627 -12.914 -21.469 1 98.69 103 GLY A N 1
ATOM 771 C CA . GLY A 1 103 ? 2.615 -12.414 -20.094 1 98.69 103 GLY A CA 1
ATOM 772 C C . GLY A 1 103 ? 2.725 -10.906 -20.016 1 98.69 103 GLY A C 1
ATOM 773 O O . GLY A 1 103 ? 2.002 -10.266 -19.25 1 98.69 103 GLY A O 1
ATOM 774 N N . GLU A 1 104 ? 3.613 -10.352 -20.844 1 98.44 104 GLU A N 1
ATOM 775 C CA . GLU A 1 104 ? 3.789 -8.898 -20.891 1 98.44 104 GLU A CA 1
ATOM 776 C C . GLU A 1 104 ? 2.521 -8.211 -21.391 1 98.44 104 GLU A C 1
ATOM 778 O O . GLU A 1 104 ? 2.129 -7.168 -20.859 1 98.44 104 GLU A O 1
ATOM 783 N N . HIS A 1 105 ? 1.877 -8.805 -22.359 1 98.44 105 HIS A N 1
ATOM 784 C CA . HIS A 1 105 ? 0.623 -8.266 -22.875 1 98.44 105 HIS A CA 1
ATOM 785 C C . HIS A 1 105 ? -0.469 -8.297 -21.812 1 98.44 105 HIS A C 1
ATOM 787 O O . HIS A 1 105 ? -1.171 -7.301 -21.609 1 98.44 105 HIS A O 1
ATOM 793 N N . PHE A 1 106 ? -0.575 -9.422 -21.172 1 98.69 106 PHE A N 1
ATOM 794 C CA . PHE A 1 106 ? -1.542 -9.562 -20.094 1 98.69 106 PHE A CA 1
ATOM 795 C C . PHE A 1 106 ? -1.347 -8.477 -19.047 1 98.69 106 PHE A C 1
ATOM 797 O O . PHE A 1 106 ? -2.305 -7.805 -18.656 1 98.69 106 PHE A O 1
ATOM 804 N N . ALA A 1 107 ? -0.112 -8.234 -18.594 1 98.56 107 ALA A N 1
ATOM 805 C CA . ALA A 1 107 ? 0.209 -7.254 -17.562 1 98.56 107 ALA A CA 1
ATOM 806 C C . ALA A 1 107 ? -0.121 -5.84 -18.031 1 98.56 107 ALA A C 1
ATOM 808 O O . ALA A 1 107 ? -0.67 -5.039 -17.266 1 98.56 107 ALA A O 1
ATOM 809 N N . ALA A 1 108 ? 0.209 -5.559 -19.281 1 97.81 108 ALA A N 1
ATOM 810 C CA . ALA A 1 108 ? -0.017 -4.227 -19.844 1 97.81 108 ALA A CA 1
ATOM 811 C C . ALA A 1 108 ? -1.51 -3.93 -19.953 1 97.81 108 ALA A C 1
ATOM 813 O O . ALA A 1 108 ? -1.971 -2.861 -19.547 1 97.81 108 ALA A O 1
ATOM 814 N N . VAL A 1 109 ? -2.26 -4.887 -20.484 1 97.62 109 VAL A N 1
ATOM 815 C CA . VAL A 1 109 ? -3.691 -4.719 -20.703 1 97.62 109 VAL A CA 1
ATOM 816 C C . VAL A 1 109 ? -4.402 -4.469 -19.375 1 97.62 109 VAL A C 1
ATOM 818 O O . VAL A 1 109 ? -5.316 -3.646 -19.297 1 97.62 109 VAL A O 1
ATOM 821 N N . HIS A 1 110 ? -3.975 -5.117 -18.375 1 97.56 110 HIS A N 1
ATOM 822 C CA . HIS A 1 110 ? -4.676 -5.027 -17.094 1 97.56 110 HIS A CA 1
ATOM 823 C C . HIS A 1 110 ? -3.992 -4.035 -16.156 1 97.56 110 HIS A C 1
ATOM 825 O O . HIS A 1 110 ? -4.406 -3.871 -15.016 1 97.56 110 HIS A O 1
ATOM 831 N N . GLY A 1 111 ? -2.99 -3.377 -16.625 1 95.38 111 GLY A N 1
ATOM 832 C CA . GLY A 1 111 ? -2.389 -2.254 -15.922 1 95.38 111 GLY A CA 1
ATOM 833 C C . GLY A 1 111 ? -1.672 -2.66 -14.648 1 95.38 111 GLY A C 1
ATOM 834 O O . GLY A 1 111 ? -1.631 -1.896 -13.68 1 95.38 111 GLY A O 1
ATOM 835 N N . ILE A 1 112 ? -1.131 -3.896 -14.586 1 96.62 112 ILE A N 1
ATOM 836 C CA . ILE A 1 112 ? -0.494 -4.359 -13.359 1 96.62 112 ILE A CA 1
ATOM 837 C C . ILE A 1 112 ? 1.024 -4.305 -13.516 1 96.62 112 ILE A C 1
ATOM 839 O O . ILE A 1 112 ? 1.762 -4.664 -12.594 1 96.62 112 ILE A O 1
ATOM 843 N N . ASP A 1 113 ? 1.508 -3.758 -14.656 1 95.94 113 ASP A N 1
ATOM 844 C CA . ASP A 1 113 ? 2.938 -3.686 -14.938 1 95.94 113 ASP A CA 1
ATOM 845 C C . ASP A 1 113 ? 3.574 -2.475 -14.258 1 95.94 113 ASP A C 1
ATOM 847 O O . ASP A 1 113 ? 4.797 -2.32 -14.273 1 95.94 113 ASP A O 1
ATOM 851 N N . ARG A 1 114 ? 2.812 -1.599 -13.547 1 92.56 114 ARG A N 1
ATOM 852 C CA . ARG A 1 114 ? 3.381 -0.47 -12.82 1 92.56 114 ARG A CA 1
ATOM 853 C C . ARG A 1 114 ? 3.867 -0.899 -11.438 1 92.56 114 ARG A C 1
ATOM 855 O O . ARG A 1 114 ? 4.602 -0.162 -10.773 1 92.56 114 ARG A O 1
ATOM 862 N N . GLY A 1 115 ? 3.369 -2.043 -10.953 1 93.19 115 GLY A N 1
ATOM 863 C CA . GLY A 1 115 ? 3.844 -2.602 -9.703 1 93.19 115 GLY A CA 1
ATOM 864 C C . GLY A 1 115 ? 5.035 -3.527 -9.867 1 93.19 115 GLY A C 1
ATOM 865 O O . GLY A 1 115 ? 5.676 -3.535 -10.922 1 93.19 115 GLY A O 1
ATOM 866 N N . VAL A 1 116 ? 5.359 -4.23 -8.797 1 94.38 116 VAL A N 1
ATOM 867 C CA . VAL A 1 116 ? 6.406 -5.242 -8.875 1 94.38 116 VAL A CA 1
ATOM 868 C C . VAL A 1 116 ? 5.891 -6.465 -9.633 1 94.38 116 VAL A C 1
ATOM 870 O O . VAL A 1 116 ? 4.938 -7.113 -9.195 1 94.38 116 VAL A O 1
ATOM 873 N N . LEU A 1 117 ? 6.504 -6.762 -10.766 1 97.62 117 LEU A N 1
ATOM 874 C CA . LEU A 1 117 ? 6.004 -7.785 -11.68 1 97.62 117 LEU A CA 1
ATOM 875 C C . LEU A 1 117 ? 7.129 -8.703 -12.141 1 97.62 117 LEU A C 1
ATOM 877 O O . LEU A 1 117 ? 8.227 -8.242 -12.445 1 97.62 117 LEU A O 1
ATOM 881 N N . TYR A 1 118 ? 6.824 -9.961 -12.148 1 98.62 118 TYR A N 1
ATOM 882 C CA . TYR A 1 118 ? 7.703 -10.938 -12.781 1 98.62 118 TYR A CA 1
ATOM 883 C C . TYR A 1 118 ? 6.926 -11.805 -13.773 1 98.62 118 TYR A C 1
ATOM 885 O O . TYR A 1 118 ? 5.902 -12.391 -13.414 1 98.62 118 TYR A O 1
ATOM 893 N N . ILE A 1 119 ? 7.441 -11.805 -15.047 1 98.88 119 ILE A N 1
ATOM 894 C CA . ILE A 1 119 ? 6.883 -12.68 -16.062 1 98.88 119 ILE A CA 1
ATOM 895 C C . ILE A 1 119 ? 7.547 -14.055 -15.992 1 98.88 119 ILE A C 1
ATOM 897 O O . ILE A 1 119 ? 8.75 -14.18 -16.234 1 98.88 119 ILE A O 1
ATOM 901 N N . ASP A 1 120 ? 6.766 -15.031 -15.633 1 98.75 120 ASP A N 1
ATOM 902 C CA . ASP A 1 120 ? 7.262 -16.391 -15.406 1 98.75 120 ASP A CA 1
ATOM 903 C C . ASP A 1 120 ? 6.852 -17.328 -16.531 1 98.75 120 ASP A C 1
ATOM 905 O O . ASP A 1 120 ? 5.809 -17.969 -16.469 1 98.75 120 ASP A O 1
ATOM 909 N N . GLU A 1 121 ? 7.73 -17.438 -17.547 1 98.44 121 GLU A N 1
ATOM 910 C CA . GLU A 1 121 ? 7.43 -18.328 -18.672 1 98.44 121 GLU A CA 1
ATOM 911 C C . GLU A 1 121 ? 7.227 -19.766 -18.219 1 98.44 121 GLU A C 1
ATOM 913 O O . GLU A 1 121 ? 8.008 -20.281 -17.422 1 98.44 121 GLU A O 1
ATOM 918 N N . ASP A 1 122 ? 6.047 -20.312 -18.688 1 98.06 122 ASP A N 1
ATOM 919 C CA . ASP A 1 122 ? 5.605 -21.672 -18.391 1 98.06 122 ASP A CA 1
ATOM 920 C C . ASP A 1 122 ? 5.379 -21.859 -16.891 1 98.06 122 ASP A C 1
ATOM 922 O O . ASP A 1 122 ? 5.082 -22.953 -16.438 1 98.06 122 ASP A O 1
ATOM 926 N N . GLY A 1 123 ? 5.488 -20.844 -16.078 1 98.44 123 GLY A N 1
ATOM 927 C CA . GLY A 1 123 ? 5.355 -20.922 -14.641 1 98.44 123 GLY A CA 1
ATOM 928 C C . GLY A 1 123 ? 6.496 -21.688 -13.984 1 98.44 123 GLY A C 1
ATOM 929 O O . GLY A 1 123 ? 6.316 -22.297 -12.922 1 98.44 123 GLY A O 1
ATOM 930 N N . ASP A 1 124 ? 7.621 -21.641 -14.594 1 98.25 124 ASP A N 1
ATOM 931 C CA . ASP A 1 124 ? 8.727 -22.5 -14.195 1 98.25 124 ASP A CA 1
ATOM 932 C C . ASP A 1 124 ? 9.258 -22.125 -12.812 1 98.25 124 ASP A C 1
ATOM 934 O O . ASP A 1 124 ? 9.57 -23 -12.008 1 98.25 124 ASP A O 1
ATOM 938 N N . TRP A 1 125 ? 9.391 -20.891 -12.57 1 98.5 125 TRP A N 1
ATOM 939 C CA . TRP A 1 125 ? 9.984 -20.469 -11.305 1 98.5 125 TRP A CA 1
ATOM 940 C C . TRP A 1 125 ? 9.094 -20.844 -10.133 1 98.5 125 TRP A C 1
ATOM 942 O O . TRP A 1 125 ? 9.547 -21.5 -9.188 1 98.5 125 TRP A O 1
ATOM 952 N N . VAL A 1 126 ? 7.789 -20.469 -10.164 1 98.75 126 VAL A N 1
ATOM 953 C CA . VAL A 1 126 ? 6.902 -20.703 -9.031 1 98.75 126 VAL A CA 1
ATOM 954 C C . VAL A 1 126 ? 6.691 -22.203 -8.836 1 98.75 126 VAL A C 1
ATOM 956 O O . VAL A 1 126 ? 6.645 -22.688 -7.703 1 98.75 126 VAL A O 1
ATOM 959 N N . LYS A 1 127 ? 6.512 -22.891 -9.969 1 98.69 127 LYS A N 1
ATOM 960 C CA . LYS A 1 127 ? 6.379 -24.344 -9.883 1 98.69 127 LYS A CA 1
ATOM 961 C C . LYS A 1 127 ? 7.668 -24.984 -9.367 1 98.69 127 LYS A C 1
ATOM 963 O O . LYS A 1 127 ? 7.629 -25.828 -8.477 1 98.69 127 LYS A O 1
ATOM 968 N N . GLY A 1 128 ? 8.789 -24.641 -9.898 1 98.56 128 GLY A N 1
ATOM 969 C CA . GLY A 1 128 ? 10.078 -25.219 -9.523 1 98.56 128 GLY A CA 1
ATOM 970 C C . GLY A 1 128 ? 10.461 -24.922 -8.086 1 98.56 128 GLY A C 1
ATOM 971 O O . GLY A 1 128 ? 10.906 -25.828 -7.371 1 98.56 128 GLY A O 1
ATOM 972 N N . GLU A 1 129 ? 10.258 -23.719 -7.641 1 98.56 129 GLU A N 1
ATOM 973 C CA . GLU A 1 129 ? 10.719 -23.312 -6.316 1 98.56 129 GLU A CA 1
ATOM 974 C C . GLU A 1 129 ? 9.719 -23.719 -5.238 1 98.56 129 GLU A C 1
ATOM 976 O O . GLU A 1 129 ? 10.109 -24.141 -4.145 1 98.56 129 GLU A O 1
ATOM 981 N N . PHE A 1 130 ? 8.383 -23.719 -5.566 1 98.75 130 PHE A N 1
ATOM 982 C CA . PHE A 1 130 ? 7.434 -23.797 -4.461 1 98.75 130 PHE A CA 1
ATOM 983 C C . PHE A 1 130 ? 6.371 -24.844 -4.723 1 98.75 130 PHE A C 1
ATOM 985 O O . PHE A 1 130 ? 5.473 -25.047 -3.904 1 98.75 130 PHE A O 1
ATOM 992 N N . ALA A 1 131 ? 6.457 -25.516 -5.871 1 98.69 131 ALA A N 1
ATOM 993 C CA . ALA A 1 131 ? 5.508 -26.562 -6.25 1 98.69 131 ALA A CA 1
ATOM 994 C C . ALA A 1 131 ? 4.09 -26 -6.344 1 98.69 131 ALA A C 1
ATOM 996 O O . ALA A 1 131 ? 3.137 -26.641 -5.898 1 98.69 131 ALA A O 1
ATOM 997 N N . VAL A 1 132 ? 3.965 -24.828 -6.863 1 98.62 132 VAL A N 1
ATOM 998 C CA . VAL A 1 132 ? 2.68 -24.188 -7.125 1 98.62 132 VAL A CA 1
ATOM 999 C C . VAL A 1 132 ? 2.436 -24.109 -8.633 1 98.62 132 VAL A C 1
ATOM 1001 O O . VAL A 1 132 ? 3.201 -23.484 -9.359 1 98.62 132 VAL A O 1
ATOM 1004 N N . ASP A 1 133 ? 1.401 -24.75 -9.086 1 97.56 133 ASP A N 1
ATOM 1005 C CA . ASP A 1 133 ? 1.125 -24.828 -10.516 1 97.56 133 ASP A CA 1
ATOM 1006 C C . ASP A 1 133 ? -0.327 -24.453 -10.812 1 97.56 133 ASP A C 1
ATOM 1008 O O . ASP A 1 133 ? -0.862 -24.812 -11.867 1 97.56 133 ASP A O 1
ATOM 1012 N N . THR A 1 134 ? -0.938 -23.797 -9.844 1 97.06 134 THR A N 1
ATOM 1013 C CA . THR A 1 134 ? -2.32 -23.344 -9.977 1 97.06 134 THR A CA 1
ATOM 1014 C C . THR A 1 134 ? -2.414 -21.844 -9.797 1 97.06 134 THR A C 1
ATOM 1016 O O . THR A 1 134 ? -1.595 -21.234 -9.102 1 97.06 134 THR A O 1
ATOM 1019 N N . SER A 1 135 ? -3.418 -21.25 -10.414 1 98 135 SER A N 1
ATOM 1020 C CA . SER A 1 135 ? -3.68 -19.828 -10.336 1 98 135 SER A CA 1
ATOM 1021 C C . SER A 1 135 ? -5.176 -19.531 -10.367 1 98 135 SER A C 1
ATOM 1023 O O . SER A 1 135 ? -5.949 -20.297 -10.938 1 98 135 SER A O 1
ATOM 1025 N N . PRO A 1 136 ? -5.602 -18.484 -9.781 1 98.56 136 PRO A N 1
ATOM 1026 C CA . PRO A 1 136 ? -4.793 -17.547 -9 1 98.56 136 PRO A CA 1
ATOM 1027 C C . PRO A 1 136 ? -4.355 -18.125 -7.652 1 98.56 136 PRO A C 1
ATOM 1029 O O . PRO A 1 136 ? -5.129 -18.828 -7 1 98.56 136 PRO A O 1
ATOM 1032 N N . ALA A 1 137 ? -3.113 -17.844 -7.23 1 98.75 137 ALA A N 1
ATOM 1033 C CA . ALA A 1 137 ? -2.584 -18.281 -5.941 1 98.75 137 ALA A CA 1
ATOM 1034 C C . ALA A 1 137 ? -1.946 -17.109 -5.191 1 98.75 137 ALA A C 1
ATOM 1036 O O . ALA A 1 137 ? -1.406 -16.188 -5.809 1 98.75 137 ALA A O 1
ATOM 1037 N N . ALA A 1 138 ? -2.047 -17.125 -3.906 1 98.44 138 ALA A N 1
ATOM 1038 C CA . ALA A 1 138 ? -1.382 -16.172 -3.012 1 98.44 138 ALA A CA 1
ATOM 1039 C C . ALA A 1 138 ? -0.305 -16.875 -2.184 1 98.44 138 ALA A C 1
ATOM 1041 O O . ALA A 1 138 ? -0.59 -17.828 -1.459 1 98.44 138 ALA A O 1
ATOM 1042 N N . LEU A 1 139 ? 0.884 -16.406 -2.355 1 98.31 139 LEU A N 1
ATOM 1043 C CA . LEU A 1 139 ? 2.014 -16.906 -1.583 1 98.31 139 LEU A CA 1
ATOM 1044 C C . LEU A 1 139 ? 2.436 -15.898 -0.516 1 98.31 139 LEU A C 1
ATOM 1046 O O . LEU A 1 139 ? 2.834 -14.781 -0.837 1 98.31 139 LEU A O 1
ATOM 1050 N N . LEU A 1 140 ? 2.367 -16.328 0.724 1 96.69 140 LEU A N 1
ATOM 1051 C CA . LEU A 1 140 ? 2.789 -15.484 1.844 1 96.69 140 LEU A CA 1
ATOM 1052 C C . LEU A 1 140 ? 4.188 -15.867 2.311 1 96.69 140 LEU A C 1
ATOM 1054 O O . LEU A 1 140 ? 4.457 -17.047 2.586 1 96.69 140 LEU A O 1
ATOM 1058 N N . PHE A 1 141 ? 5.035 -14.844 2.346 1 96.06 141 PHE A N 1
ATOM 1059 C CA . PHE A 1 141 ? 6.418 -15.062 2.754 1 96.06 141 PHE A CA 1
ATOM 1060 C C . PHE A 1 141 ? 6.719 -14.336 4.059 1 96.06 141 PHE A C 1
ATOM 1062 O O . PHE A 1 141 ? 6.191 -13.25 4.309 1 96.06 141 PHE A O 1
ATOM 1069 N N . ARG A 1 142 ? 7.547 -14.922 4.836 1 91.94 142 ARG A N 1
ATOM 1070 C CA . ARG A 1 142 ? 8.203 -14.273 5.969 1 91.94 142 ARG A CA 1
ATOM 1071 C C . ARG A 1 142 ? 9.719 -14.398 5.863 1 91.94 142 ARG A C 1
ATOM 1073 O O . ARG A 1 142 ? 10.258 -15.508 5.824 1 91.94 142 ARG A O 1
ATOM 1080 N N . ASN A 1 143 ? 10.359 -13.258 5.762 1 92.5 143 ASN A N 1
ATOM 1081 C CA . ASN A 1 143 ? 11.812 -13.227 5.613 1 92.5 143 ASN A CA 1
ATOM 1082 C C . ASN A 1 143 ? 12.281 -14.156 4.496 1 92.5 143 ASN A C 1
ATOM 1084 O O . ASN A 1 143 ? 13.211 -14.945 4.684 1 92.5 143 ASN A O 1
ATOM 1088 N N . GLY A 1 144 ? 11.5 -14.141 3.426 1 95.69 144 GLY A N 1
ATOM 1089 C CA . GLY A 1 144 ? 11.883 -14.867 2.223 1 95.69 144 GLY A CA 1
ATOM 1090 C C . GLY A 1 144 ? 11.477 -16.328 2.254 1 95.69 144 GLY A C 1
ATOM 1091 O O . GLY A 1 144 ? 11.703 -17.062 1.288 1 95.69 144 GLY A O 1
ATOM 1092 N N . THR A 1 145 ? 10.875 -16.719 3.357 1 97.25 145 THR A N 1
ATOM 1093 C CA . THR A 1 145 ? 10.445 -18.109 3.5 1 97.25 145 THR A CA 1
ATOM 1094 C C . THR A 1 145 ? 8.938 -18.234 3.273 1 97.25 145 THR A C 1
ATOM 1096 O O . THR A 1 145 ? 8.156 -17.453 3.824 1 97.25 145 THR A O 1
ATOM 1099 N N . LEU A 1 146 ? 8.547 -19.219 2.486 1 97.94 146 LEU A N 1
ATOM 1100 C CA . LEU A 1 146 ? 7.125 -19.422 2.211 1 97.94 146 LEU A CA 1
ATOM 1101 C C . LEU A 1 146 ? 6.395 -19.906 3.455 1 97.94 146 LEU A C 1
ATOM 1103 O O . LEU A 1 146 ? 6.734 -20.969 4 1 97.94 146 LEU A O 1
ATOM 1107 N N . GLN A 1 147 ? 5.383 -19.203 3.84 1 96.19 147 GLN A N 1
ATOM 1108 C CA . GLN A 1 147 ? 4.609 -19.562 5.023 1 96.19 147 GLN A CA 1
ATOM 1109 C C . GLN A 1 147 ? 3.311 -20.266 4.633 1 96.19 147 GLN A C 1
ATOM 1111 O O . GLN A 1 147 ? 2.865 -21.188 5.328 1 96.19 147 GLN A O 1
ATOM 1116 N N . SER A 1 148 ? 2.723 -19.828 3.555 1 96.25 148 SER A N 1
ATOM 1117 C CA . SER A 1 148 ? 1.446 -20.375 3.107 1 96.25 148 SER A CA 1
ATOM 1118 C C . SER A 1 148 ? 1.216 -20.094 1.625 1 96.25 148 SER A C 1
ATOM 1120 O O . SER A 1 148 ? 1.787 -19.156 1.064 1 96.25 148 SER A O 1
ATOM 1122 N N . ALA A 1 149 ? 0.528 -20.938 1.045 1 98 149 ALA A N 1
ATOM 1123 C CA . ALA A 1 149 ? 0.052 -20.797 -0.33 1 98 149 ALA A CA 1
ATOM 1124 C C . ALA A 1 149 ? -1.442 -21.094 -0.424 1 98 149 ALA A C 1
ATOM 1126 O O . ALA A 1 149 ? -1.902 -22.141 0.016 1 98 149 ALA A O 1
ATOM 1127 N N . LEU A 1 150 ? -2.172 -20.109 -0.997 1 97.5 150 LEU A N 1
ATOM 1128 C CA . LEU A 1 150 ? -3.629 -20.203 -1.007 1 97.5 150 LEU A CA 1
ATOM 1129 C C . LEU A 1 150 ? -4.176 -20 -2.416 1 97.5 150 LEU A C 1
ATOM 1131 O O . LEU A 1 150 ? -3.699 -19.125 -3.15 1 97.5 150 LEU A O 1
ATOM 1135 N N . LEU A 1 151 ? -5.148 -20.812 -2.754 1 97.44 151 LEU A N 1
ATOM 1136 C CA . LEU A 1 151 ? -6.02 -20.484 -3.879 1 97.44 151 LEU A CA 1
ATOM 1137 C C . LEU A 1 151 ? -7.062 -19.438 -3.477 1 97.44 151 LEU A C 1
ATOM 1139 O O . LEU A 1 151 ? -7.602 -19.484 -2.369 1 97.44 151 LEU A O 1
ATOM 1143 N N . PHE A 1 152 ? -7.305 -18.516 -4.34 1 96.81 152 PHE A N 1
ATOM 1144 C CA . PHE A 1 152 ? -8.242 -17.469 -3.982 1 96.81 152 PHE A CA 1
ATOM 1145 C C . PHE A 1 152 ? -8.969 -16.953 -5.219 1 96.81 152 PHE A C 1
A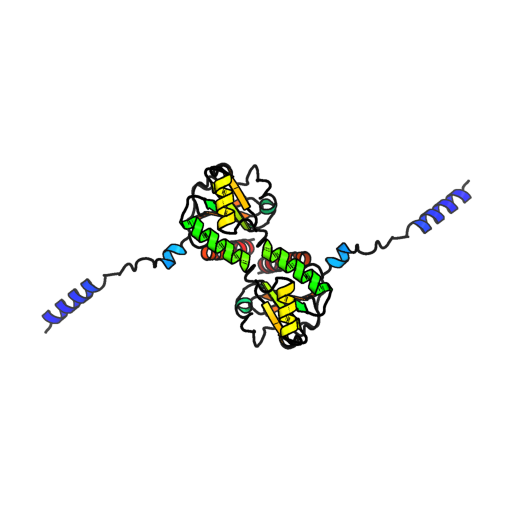TOM 1147 O O . PHE A 1 152 ? -8.539 -17.188 -6.348 1 96.81 152 PHE A O 1
ATOM 1154 N N . TRP A 1 153 ? -10.078 -16.203 -5.043 1 96.25 153 TRP A N 1
ATOM 1155 C CA . TRP A 1 153 ? -10.867 -15.68 -6.152 1 96.25 153 TRP A CA 1
ATOM 1156 C C . TRP A 1 153 ? -11.297 -14.242 -5.883 1 96.25 153 TRP A C 1
ATOM 1158 O O . TRP A 1 153 ? -12.008 -13.641 -6.691 1 96.25 153 TRP A O 1
ATOM 1168 N N . ASP A 1 154 ? -10.875 -13.781 -4.766 1 95.94 154 ASP A N 1
ATOM 1169 C CA . ASP A 1 154 ? -11.172 -12.414 -4.336 1 95.94 154 ASP A CA 1
ATOM 1170 C C . ASP A 1 154 ? -9.984 -11.812 -3.588 1 95.94 154 ASP A C 1
ATOM 1172 O O . ASP A 1 154 ? -9.625 -12.281 -2.508 1 95.94 154 ASP A O 1
ATOM 1176 N N . LEU A 1 155 ? -9.398 -10.719 -4.242 1 94.31 155 LEU A N 1
ATOM 1177 C CA . LEU A 1 155 ? -8.18 -10.148 -3.674 1 94.31 155 LEU A CA 1
ATOM 1178 C C . LEU A 1 155 ? -8.445 -9.602 -2.273 1 94.31 155 LEU A C 1
ATOM 1180 O O . LEU A 1 155 ? -7.676 -9.875 -1.345 1 94.31 155 LEU A O 1
ATOM 1184 N N . PRO A 1 156 ? -9.555 -8.898 -1.983 1 88.94 156 PRO A N 1
ATOM 1185 C CA . PRO A 1 156 ? -9.797 -8.406 -0.624 1 88.94 156 PRO A CA 1
ATOM 1186 C C . PRO A 1 156 ? -9.828 -9.531 0.409 1 88.94 156 PRO A C 1
ATOM 1188 O O . PRO A 1 156 ? -9.367 -9.352 1.539 1 88.94 156 PRO A O 1
ATOM 1191 N N . ALA A 1 157 ? -10.289 -10.695 0.023 1 90.38 157 ALA A N 1
ATOM 1192 C CA . ALA A 1 157 ? -10.328 -11.82 0.948 1 90.38 157 ALA A CA 1
ATOM 1193 C C . ALA A 1 157 ? -8.922 -12.258 1.341 1 90.38 157 ALA A C 1
ATOM 1195 O O . ALA A 1 157 ? -8.656 -12.539 2.512 1 90.38 157 ALA A O 1
ATOM 1196 N N . VAL A 1 158 ? -8.008 -12.273 0.409 1 92.31 158 VAL A N 1
ATOM 1197 C CA . VAL A 1 158 ? -6.629 -12.664 0.682 1 92.31 158 VAL A CA 1
ATOM 1198 C C . VAL A 1 158 ? -5.953 -11.617 1.56 1 92.31 158 VAL A C 1
ATOM 1200 O O . VAL A 1 158 ? -5.266 -11.953 2.525 1 92.31 158 VAL A O 1
ATOM 1203 N N . LEU A 1 159 ? -6.18 -10.344 1.176 1 88.75 159 LEU A N 1
ATOM 1204 C CA . LEU A 1 159 ? -5.535 -9.25 1.908 1 88.75 159 LEU A CA 1
ATOM 1205 C C . LEU A 1 159 ? -5.992 -9.234 3.363 1 88.75 159 LEU A C 1
ATOM 1207 O O . LEU A 1 159 ? -5.18 -9.023 4.27 1 88.75 159 LEU A O 1
ATOM 1211 N N . ASN A 1 160 ? -7.219 -9.547 3.576 1 82.38 160 ASN A N 1
ATOM 1212 C CA . ASN A 1 160 ? -7.742 -9.633 4.938 1 82.38 160 ASN A CA 1
ATOM 1213 C C . ASN A 1 160 ? -7.137 -10.805 5.699 1 82.38 160 ASN A C 1
ATOM 1215 O O . ASN A 1 160 ? -6.789 -10.672 6.871 1 82.38 160 ASN A O 1
ATOM 1219 N N . ALA A 1 161 ? -6.934 -11.852 4.984 1 82.75 161 ALA A N 1
ATOM 1220 C CA . ALA A 1 161 ? -6.371 -13.047 5.609 1 82.75 161 ALA A CA 1
ATOM 1221 C C . ALA A 1 161 ? -4.902 -12.836 5.965 1 82.75 161 ALA A C 1
ATOM 1223 O O . ALA A 1 161 ? -4.465 -13.203 7.059 1 82.75 161 ALA A O 1
ATOM 1224 N N . VAL A 1 162 ? -4.141 -12.312 5.109 1 79.5 162 VAL A N 1
ATOM 1225 C CA . VAL A 1 162 ? -2.711 -12.078 5.289 1 79.5 162 VAL A CA 1
ATOM 1226 C C . VAL A 1 162 ? -2.492 -11.047 6.395 1 79.5 162 VAL A C 1
ATOM 1228 O O . VAL A 1 162 ? -1.574 -11.18 7.207 1 79.5 162 VAL A O 1
ATOM 1231 N N . GLY A 1 163 ? -3.291 -9.93 6.336 1 72.62 163 GLY A N 1
ATOM 1232 C CA . GLY A 1 163 ? -3.217 -8.953 7.414 1 72.62 163 GLY A CA 1
ATOM 1233 C C . GLY A 1 163 ? -3.354 -9.578 8.789 1 72.62 163 GLY A C 1
ATOM 1234 O O . GLY A 1 163 ? -2.615 -9.227 9.711 1 72.62 163 GLY A O 1
ATOM 1235 N N . SER A 1 164 ? -4.188 -10.562 8.898 1 62.28 164 SER A N 1
ATOM 1236 C CA . SER A 1 164 ? -4.414 -11.266 10.156 1 62.28 164 SER A CA 1
ATOM 1237 C C . SER A 1 164 ? -3.217 -12.141 10.516 1 62.28 164 SER A C 1
ATOM 1239 O O . SER A 1 164 ? -2.857 -12.25 11.695 1 62.28 164 SER A O 1
ATOM 1241 N N . LEU A 1 165 ? -2.629 -12.703 9.508 1 60.66 165 LEU A N 1
ATOM 1242 C CA . LEU A 1 165 ? -1.494 -13.602 9.719 1 60.66 165 LEU A CA 1
ATOM 1243 C C . LEU A 1 165 ? -0.254 -12.812 10.133 1 60.66 165 LEU A C 1
ATOM 1245 O O . LEU A 1 165 ? 0.547 -13.289 10.945 1 60.66 165 LEU A O 1
ATOM 1249 N N . SER A 1 166 ? -0.181 -11.719 9.594 1 59.38 166 SER A N 1
ATOM 1250 C CA . SER A 1 166 ? 0.974 -10.891 9.914 1 59.38 166 SER A CA 1
ATOM 1251 C C . SER A 1 166 ? 0.867 -10.312 11.32 1 59.38 166 SER A C 1
ATOM 1253 O O . SER A 1 166 ? 1.876 -10.156 12.016 1 59.38 166 SER A O 1
ATOM 1255 N N . THR A 1 167 ? -0.417 -10.156 11.719 1 51.44 167 THR A N 1
ATOM 1256 C CA . THR A 1 167 ? -0.663 -9.633 13.055 1 51.44 167 THR A CA 1
ATOM 1257 C C . THR A 1 167 ? -0.558 -10.75 14.094 1 51.44 167 THR A C 1
ATOM 1259 O O . THR A 1 167 ? -0.027 -10.539 15.188 1 51.44 167 THR A O 1
ATOM 1262 N N . ALA A 1 168 ? -1.167 -11.953 13.891 1 47 168 ALA A N 1
ATOM 1263 C CA . ALA A 1 168 ? -1.199 -13.086 14.805 1 47 168 ALA A CA 1
ATOM 1264 C C . ALA A 1 168 ? 0.213 -13.555 15.148 1 47 168 ALA A C 1
ATOM 1266 O O . ALA A 1 168 ? 0.479 -13.969 16.281 1 47 168 ALA A O 1
ATOM 1267 N N . ASP A 1 169 ? 1.062 -13.922 14.305 1 43.34 169 ASP A N 1
ATOM 1268 C CA . ASP A 1 169 ? 2.418 -14.383 14.586 1 43.34 169 ASP A CA 1
ATOM 1269 C C . ASP A 1 169 ? 3.154 -13.398 15.5 1 43.34 169 ASP A C 1
ATOM 1271 O O . ASP A 1 169 ? 4.023 -13.805 16.281 1 43.34 169 ASP A O 1
ATOM 1275 N N . ARG A 1 170 ? 2.789 -12.148 15.508 1 43.03 170 ARG A N 1
ATOM 1276 C CA . ARG A 1 170 ? 3.406 -11.188 16.422 1 43.03 170 ARG A CA 1
ATOM 1277 C C . ARG A 1 170 ? 2.914 -11.391 17.844 1 43.03 170 ARG A C 1
ATOM 1279 O O . ARG A 1 170 ? 3.645 -11.125 18.797 1 43.03 170 ARG A O 1
ATOM 1286 N N . GLU A 1 171 ? 1.678 -11.938 18.062 1 39.19 171 GLU A N 1
ATOM 1287 C CA . GLU A 1 171 ? 1.164 -12.234 19.391 1 39.19 171 GLU A CA 1
ATOM 1288 C C . GLU A 1 171 ? 1.809 -13.5 19.953 1 39.19 171 GLU A C 1
ATOM 1290 O O . GLU A 1 171 ? 1.942 -13.633 21.172 1 39.19 171 GLU A O 1
ATOM 1295 N N . VAL A 1 172 ? 2.279 -14.43 19.188 1 32.91 172 VAL A N 1
ATOM 1296 C CA . VAL A 1 172 ? 2.83 -15.695 19.641 1 32.91 172 VAL A CA 1
ATOM 1297 C C . VAL A 1 172 ? 4.34 -15.57 19.844 1 32.91 172 VAL A C 1
ATOM 1299 O O . VAL A 1 172 ? 4.969 -16.438 20.453 1 32.91 172 VAL A O 1
ATOM 1302 N N . ALA A 1 173 ? 4.828 -14.586 19.328 1 33.22 173 ALA A N 1
ATOM 1303 C CA . ALA A 1 173 ? 6.246 -14.461 19.656 1 33.22 173 ALA A CA 1
ATOM 1304 C C . ALA A 1 173 ? 6.441 -13.648 20.938 1 33.22 173 ALA A C 1
ATOM 1306 O O . ALA A 1 173 ? 5.785 -12.625 21.141 1 33.22 173 ALA A O 1
ATOM 1307 N N . MET B 1 1 ? -61.344 -36.031 17.25 1 43.47 1 MET B N 1
ATOM 1308 C CA . MET B 1 1 ? -60.562 -34.781 17.219 1 43.47 1 MET B CA 1
ATOM 1309 C C . MET B 1 1 ? -59.094 -35.062 17.531 1 43.47 1 MET B C 1
ATOM 1311 O O . MET B 1 1 ? -58.21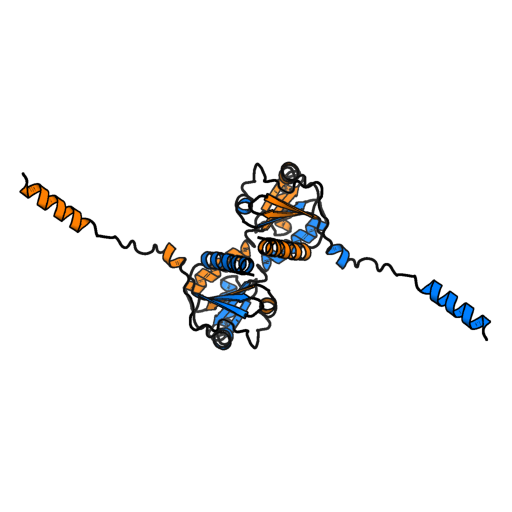9 -34.375 17.016 1 43.47 1 MET B O 1
ATOM 1315 N N . LEU B 1 2 ? -58.812 -36.281 18.062 1 55.09 2 LEU B N 1
ATOM 1316 C CA . LEU B 1 2 ? -57.469 -36.625 18.5 1 55.09 2 LEU B CA 1
ATOM 1317 C C . LEU B 1 2 ? -56.656 -37.156 17.328 1 55.09 2 LEU B C 1
ATOM 1319 O O . LEU B 1 2 ? -55.438 -36.938 17.25 1 55.09 2 LEU B O 1
ATOM 1323 N N . VAL B 1 3 ? -57.312 -37.781 16.297 1 58.31 3 VAL B N 1
ATOM 1324 C CA . VAL B 1 3 ? -56.594 -38.406 15.188 1 58.31 3 VAL B CA 1
ATOM 1325 C C . VAL B 1 3 ? -56.125 -37.312 14.234 1 58.31 3 VAL B C 1
ATOM 1327 O O . VAL B 1 3 ? -55.062 -37.438 13.633 1 58.31 3 VAL B O 1
ATOM 1330 N N . LEU B 1 4 ? -56.812 -36.094 14.234 1 55.12 4 LEU B N 1
ATOM 1331 C CA . LEU B 1 4 ? -56.469 -35.031 13.312 1 55.12 4 LEU B CA 1
ATOM 1332 C C . LEU B 1 4 ? -55.219 -34.281 13.82 1 55.12 4 LEU B C 1
ATOM 1334 O O . LEU B 1 4 ? -54.438 -33.781 13.023 1 55.12 4 LEU B O 1
ATOM 1338 N N . ALA B 1 5 ? -55 -34.344 15.172 1 60.34 5 ALA B N 1
ATOM 1339 C CA . ALA B 1 5 ? -53.875 -33.625 15.742 1 60.34 5 ALA B CA 1
ATOM 1340 C C . ALA B 1 5 ? -52.562 -34.375 15.461 1 60.34 5 ALA B C 1
ATOM 1342 O O . ALA B 1 5 ? -51.531 -33.75 15.227 1 60.34 5 ALA B O 1
ATOM 1343 N N . ALA B 1 6 ? -52.688 -35.75 15.336 1 59.72 6 ALA B N 1
ATOM 1344 C CA . ALA B 1 6 ? -51.469 -36.5 15.117 1 59.72 6 ALA B CA 1
ATOM 1345 C C . ALA B 1 6 ? -50.969 -36.406 13.672 1 59.72 6 ALA B C 1
ATOM 1347 O O . ALA B 1 6 ? -49.781 -36.375 13.406 1 59.72 6 ALA B O 1
ATOM 1348 N N . ALA B 1 7 ? -51.938 -36.125 12.719 1 59.25 7 ALA B N 1
ATOM 1349 C CA . ALA B 1 7 ? -51.562 -36.031 11.312 1 59.25 7 ALA B CA 1
ATOM 1350 C C . ALA B 1 7 ? -50.938 -34.688 11.008 1 59.25 7 ALA B C 1
ATOM 1352 O O . ALA B 1 7 ? -50 -34.594 10.195 1 59.25 7 ALA B O 1
ATOM 1353 N N . ILE B 1 8 ? -51.344 -33.594 11.789 1 60.75 8 ILE B N 1
ATOM 1354 C CA . ILE B 1 8 ? -50.812 -32.25 11.547 1 60.75 8 ILE B CA 1
ATOM 1355 C C . ILE B 1 8 ? -49.406 -32.156 12.094 1 60.75 8 ILE B C 1
ATOM 1357 O O . ILE B 1 8 ? -48.531 -31.547 11.461 1 60.75 8 ILE B O 1
ATOM 1361 N N . VAL B 1 9 ? -49.062 -32.938 13.117 1 60.75 9 VAL B N 1
ATOM 1362 C CA . VAL B 1 9 ? -47.719 -32.906 13.703 1 60.75 9 VAL B CA 1
ATOM 1363 C C . VAL B 1 9 ? -46.719 -33.625 12.789 1 60.75 9 VAL B C 1
ATOM 1365 O O . VAL B 1 9 ? -45.594 -33.156 12.609 1 60.75 9 VAL B O 1
ATOM 1368 N N . VAL B 1 10 ? -47.188 -34.688 12.008 1 58.09 10 VAL B N 1
ATOM 1369 C CA . VAL B 1 10 ? -46.281 -35.406 11.125 1 58.09 10 VAL B CA 1
ATOM 1370 C C . VAL B 1 10 ? -46.031 -34.625 9.852 1 58.09 10 VAL B C 1
ATOM 1372 O O . VAL B 1 10 ? -44.906 -34.594 9.344 1 58.09 10 VAL B O 1
ATOM 1375 N N . LEU B 1 11 ? -47 -33.75 9.336 1 57.31 11 LEU B N 1
ATOM 1376 C CA . LEU B 1 11 ? -46.781 -32.906 8.148 1 57.31 11 LEU B CA 1
ATOM 1377 C C . LEU B 1 11 ? -45.844 -31.766 8.438 1 57.31 11 LEU B C 1
ATOM 1379 O O . LEU B 1 11 ? -45 -31.422 7.605 1 57.31 11 LEU B O 1
ATOM 1383 N N . PHE B 1 12 ? -45.844 -31.156 9.617 1 53.84 12 PHE B N 1
ATOM 1384 C CA . PHE B 1 12 ? -44.938 -30.094 9.953 1 53.84 12 PHE B CA 1
ATOM 1385 C C . PHE B 1 12 ? -43.531 -30.625 10.156 1 53.84 12 PHE B C 1
ATOM 1387 O O . PHE B 1 12 ? -42.531 -29.953 9.852 1 53.84 12 PHE B O 1
ATOM 1394 N N . ALA B 1 13 ? -43.375 -31.938 10.609 1 52.53 13 ALA B N 1
ATOM 1395 C CA . ALA B 1 13 ? -42.062 -32.531 10.758 1 52.53 13 ALA B CA 1
ATOM 1396 C C . ALA B 1 13 ? -41.438 -32.844 9.398 1 52.53 13 ALA B C 1
ATOM 1398 O O . ALA B 1 13 ? -40.219 -32.75 9.234 1 52.53 13 ALA B O 1
ATOM 1399 N N . MET B 1 14 ? -42.219 -33.188 8.398 1 48.69 14 MET B N 1
ATOM 1400 C CA . MET B 1 14 ? -41.688 -33.469 7.07 1 48.69 14 MET B CA 1
ATOM 1401 C C . MET B 1 14 ? -41.281 -32.188 6.359 1 48.69 14 MET B C 1
ATOM 1403 O O . MET B 1 14 ? -40.312 -32.188 5.605 1 48.69 14 MET B O 1
ATOM 1407 N N . LEU B 1 15 ? -42.031 -31.094 6.484 1 51.12 15 LEU B N 1
ATOM 1408 C CA . LEU B 1 15 ? -41.625 -29.844 5.832 1 51.12 15 LEU B CA 1
ATOM 1409 C C . LEU B 1 15 ? -40.438 -29.219 6.539 1 51.12 15 LEU B C 1
ATOM 1411 O O . LEU B 1 15 ? -39.875 -28.234 6.059 1 51.12 15 LEU B O 1
ATOM 1415 N N . GLY B 1 16 ? -40.156 -29.609 7.762 1 46.94 16 GLY B N 1
ATOM 1416 C CA . GLY B 1 16 ? -39.156 -28.891 8.516 1 46.94 16 GLY B CA 1
ATOM 1417 C C . GLY B 1 16 ? -37.75 -29.047 7.949 1 46.94 16 GLY B C 1
ATOM 1418 O O . GLY B 1 16 ? -36.906 -28.156 8.102 1 46.94 16 GLY B O 1
ATOM 1419 N N . GLU B 1 17 ? -37.438 -30.359 7.727 1 46 17 GLU B N 1
ATOM 1420 C CA . GLU B 1 17 ? -36 -30.484 7.488 1 46 17 GLU B CA 1
ATOM 1421 C C . GLU B 1 17 ? -35.625 -30.062 6.066 1 46 17 GLU B C 1
ATOM 1423 O O . GLU B 1 17 ? -34.688 -30.594 5.477 1 46 17 GLU B O 1
ATOM 1428 N N . LEU B 1 18 ? -36.531 -29.484 5.219 1 43.59 18 LEU B N 1
ATOM 1429 C CA . LEU B 1 18 ? -35.812 -28.859 4.098 1 43.59 18 LEU B CA 1
ATOM 1430 C C . LEU B 1 18 ? -34.75 -27.891 4.59 1 43.59 18 LEU B C 1
ATOM 1432 O O . LEU B 1 18 ? -35.094 -26.734 4.918 1 43.59 18 LEU B O 1
ATOM 1436 N N . SER B 1 19 ? -33.938 -28.297 5.516 1 44.94 19 SER B N 1
ATOM 1437 C CA . SER B 1 19 ? -32.688 -27.516 5.625 1 44.94 19 SER B CA 1
ATOM 1438 C C . SER B 1 19 ? -32.219 -27.016 4.262 1 44.94 19 SER B C 1
ATOM 1440 O O . SER B 1 19 ? -31.859 -27.812 3.395 1 44.94 19 SER B O 1
ATOM 1442 N N . SER B 1 20 ? -32.938 -26.062 3.627 1 41.53 20 SER B N 1
ATOM 1443 C CA . SER B 1 20 ? -32.406 -25.328 2.477 1 41.53 20 SER B CA 1
ATOM 1444 C C . SER B 1 20 ? -30.906 -25.156 2.576 1 41.53 20 SER B C 1
ATOM 1446 O O . SER B 1 20 ? -30.406 -24.453 3.461 1 41.53 20 SER B O 1
ATOM 1448 N N . ARG B 1 21 ? -30.109 -26.172 2.426 1 42.38 21 ARG B N 1
ATOM 1449 C CA . ARG B 1 21 ? -28.75 -25.812 2.008 1 42.38 21 ARG B CA 1
ATOM 1450 C C . ARG B 1 21 ? -28.766 -24.578 1.117 1 42.38 21 ARG B C 1
ATOM 1452 O O . ARG B 1 21 ? -29.078 -24.672 -0.073 1 42.38 21 ARG B O 1
ATOM 1459 N N . VAL B 1 22 ? -29.047 -23.391 1.499 1 47.62 22 VAL B N 1
ATOM 1460 C CA . VAL B 1 22 ? -28.781 -22.156 0.786 1 47.62 22 VAL B CA 1
ATOM 1461 C C . VAL B 1 22 ? -27.453 -22.25 0.046 1 47.62 22 VAL B C 1
ATOM 1463 O O . VAL B 1 22 ? -26.406 -22.484 0.662 1 47.62 22 VAL B O 1
ATOM 1466 N N . PRO B 1 23 ? -27.422 -22.516 -1.18 1 49.56 23 PRO B N 1
ATOM 1467 C CA . PRO B 1 23 ? -26.172 -22.5 -1.952 1 49.56 23 PRO B CA 1
ATOM 1468 C C . PRO B 1 23 ? -25.234 -21.359 -1.537 1 49.56 23 PRO B C 1
ATOM 1470 O O . PRO B 1 23 ? -25.703 -20.297 -1.127 1 49.56 23 PRO B O 1
ATOM 1473 N N . GLU B 1 24 ? -24.062 -21.703 -0.894 1 54.97 24 GLU B N 1
ATOM 1474 C CA . GLU B 1 24 ? -23.047 -20.672 -0.714 1 54.97 24 GLU B CA 1
ATOM 1475 C C . GLU B 1 24 ? -23.234 -19.531 -1.729 1 54.97 24 GLU B C 1
ATOM 1477 O O . GLU B 1 24 ? -23.328 -19.797 -2.932 1 54.97 24 GLU B O 1
ATOM 1482 N N . SER B 1 25 ? -23.781 -18.406 -1.285 1 62.66 25 SER B N 1
ATOM 1483 C CA . SER B 1 25 ? -23.922 -17.266 -2.195 1 62.66 25 SER B CA 1
ATOM 1484 C C . SER B 1 25 ? -22.672 -17.094 -3.059 1 62.66 25 SER B C 1
ATOM 1486 O O . SER B 1 25 ? -21.562 -17.469 -2.646 1 62.66 25 SER B O 1
ATOM 1488 N N . SER B 1 26 ? -22.891 -16.969 -4.359 1 71.06 26 SER B N 1
ATOM 1489 C CA . SER B 1 26 ? -21.828 -16.719 -5.32 1 71.06 26 SER B CA 1
ATOM 1490 C C . SER B 1 26 ? -20.734 -15.82 -4.723 1 71.06 26 SER B C 1
ATOM 1492 O O . SER B 1 26 ? -19.547 -16.078 -4.914 1 71.06 26 SER B O 1
ATOM 1494 N N . ASP B 1 27 ? -21.266 -14.977 -3.762 1 73.06 27 ASP B N 1
ATOM 1495 C CA . ASP B 1 27 ? -20.312 -14.07 -3.141 1 73.06 27 ASP B CA 1
ATOM 1496 C C . ASP B 1 27 ? -19.469 -14.797 -2.1 1 73.06 27 ASP B C 1
ATOM 1498 O O . ASP B 1 27 ? -18.266 -14.547 -1.994 1 73.06 27 ASP B O 1
ATOM 1502 N N . GLU B 1 28 ? -20.125 -15.648 -1.36 1 75.19 28 GLU B N 1
ATOM 1503 C CA . GLU B 1 28 ? -19.406 -16.391 -0.332 1 75.19 28 GLU B CA 1
ATOM 1504 C C . GLU B 1 28 ? -18.391 -17.344 -0.953 1 75.19 28 GLU B C 1
ATOM 1506 O O . GLU B 1 28 ? -17.281 -17.5 -0.435 1 75.19 28 GLU B O 1
ATOM 1511 N N . ALA B 1 29 ? -18.781 -17.875 -2.002 1 77.19 29 ALA B N 1
ATOM 1512 C CA . ALA B 1 29 ? -17.875 -18.797 -2.693 1 77.19 29 ALA B CA 1
ATOM 1513 C C . ALA B 1 29 ? -16.641 -18.062 -3.197 1 77.19 29 ALA B C 1
ATOM 1515 O O . ALA B 1 29 ? -15.531 -18.609 -3.148 1 77.19 29 ALA B O 1
ATOM 1516 N N . ARG B 1 30 ? -16.859 -16.828 -3.516 1 82 30 ARG B N 1
ATOM 1517 C CA . ARG B 1 30 ? -15.758 -16.031 -4.055 1 82 30 ARG B CA 1
ATOM 1518 C C . ARG B 1 30 ? -14.773 -15.648 -2.955 1 82 30 ARG B C 1
ATOM 1520 O O . ARG B 1 30 ? -13.586 -15.438 -3.221 1 82 30 ARG B O 1
ATOM 1527 N N . ARG B 1 31 ? -15.195 -15.672 -1.741 1 84.19 31 ARG B N 1
ATOM 1528 C CA . ARG B 1 31 ? -14.344 -15.219 -0.648 1 84.19 31 ARG B CA 1
ATOM 1529 C C . ARG B 1 31 ? -13.609 -16.391 -0.003 1 84.19 31 ARG B C 1
ATOM 1531 O O . ARG B 1 31 ? -12.789 -16.203 0.891 1 84.19 31 ARG B O 1
ATOM 1538 N N . ARG B 1 32 ? -13.914 -17.484 -0.594 1 88.25 32 ARG B N 1
ATOM 1539 C CA . ARG B 1 32 ? -13.289 -18.688 -0.053 1 88.25 32 ARG B CA 1
ATOM 1540 C C . ARG B 1 32 ? -11.812 -18.75 -0.428 1 88.25 32 ARG B C 1
ATOM 1542 O O . ARG B 1 32 ? -11.438 -18.406 -1.552 1 88.25 32 ARG B O 1
ATOM 1549 N N . LEU B 1 33 ? -11 -19.141 0.521 1 94.56 33 LEU B N 1
ATOM 1550 C CA . LEU B 1 33 ? -9.586 -19.438 0.337 1 94.56 33 LEU B CA 1
ATOM 1551 C C . LEU B 1 33 ? -9.32 -20.922 0.484 1 94.56 33 LEU B C 1
ATOM 1553 O O . LEU B 1 33 ? -9.898 -21.578 1.355 1 94.56 33 LEU B O 1
ATOM 1557 N N . GLU B 1 34 ? -8.594 -21.453 -0.345 1 95.81 34 GLU B N 1
ATOM 1558 C CA . GLU B 1 34 ? -8.234 -22.875 -0.255 1 95.81 34 GLU B CA 1
ATOM 1559 C C . GLU B 1 34 ? -6.727 -23.047 -0.176 1 95.81 34 GLU B C 1
ATOM 1561 O O . GLU B 1 34 ? -5.98 -22.453 -0.958 1 95.81 34 GLU B O 1
ATOM 1566 N N . SER B 1 35 ? -6.262 -23.922 0.721 1 96.25 35 SER B N 1
ATOM 1567 C CA . SER B 1 35 ? -4.832 -24.188 0.851 1 96.25 35 SER B CA 1
ATOM 1568 C C . SER B 1 35 ? -4.309 -24.969 -0.342 1 96.25 35 SER B C 1
ATOM 1570 O O . SER B 1 35 ? -4.984 -25.875 -0.838 1 96.25 35 SER B O 1
ATOM 1572 N N . ILE B 1 36 ? -3.121 -24.578 -0.755 1 98 36 ILE B N 1
ATOM 1573 C CA . ILE B 1 36 ? -2.398 -25.391 -1.721 1 98 36 ILE B CA 1
ATOM 1574 C C . ILE B 1 36 ? -1.462 -26.344 -0.986 1 98 36 ILE B C 1
ATOM 1576 O O . ILE B 1 36 ? -0.318 -26 -0.687 1 98 36 ILE B O 1
ATOM 1580 N N . ASP B 1 37 ? -1.849 -27.547 -0.851 1 96.75 37 ASP B N 1
ATOM 1581 C CA . ASP B 1 37 ? -1.184 -28.484 0.045 1 96.75 37 ASP B CA 1
ATOM 1582 C C . ASP B 1 37 ? 0.125 -28.984 -0.56 1 96.75 37 ASP B C 1
ATOM 1584 O O . ASP B 1 37 ? 1.01 -29.453 0.161 1 96.75 37 ASP B O 1
ATOM 1588 N N . THR B 1 38 ? 0.226 -28.891 -1.859 1 97.44 38 THR B N 1
ATOM 1589 C CA . THR B 1 38 ? 1.434 -29.375 -2.527 1 97.44 38 THR B CA 1
ATOM 1590 C C . THR B 1 38 ? 2.559 -28.344 -2.398 1 97.44 38 THR B C 1
ATOM 1592 O O . THR B 1 38 ? 3.719 -28.656 -2.678 1 97.44 38 THR B O 1
ATOM 1595 N N . ALA B 1 39 ? 2.236 -27.156 -1.964 1 98.69 39 ALA B N 1
ATOM 1596 C CA . ALA B 1 39 ? 3.229 -26.094 -1.903 1 98.69 39 ALA B CA 1
ATOM 1597 C C . ALA B 1 39 ? 4.328 -26.422 -0.899 1 98.69 39 ALA B C 1
ATOM 1599 O O . ALA B 1 39 ? 4.062 -27.016 0.151 1 98.69 39 ALA B O 1
ATOM 1600 N N . ARG B 1 40 ? 5.523 -25.938 -1.172 1 98.44 40 ARG B N 1
ATOM 1601 C CA . ARG B 1 40 ? 6.672 -26.203 -0.31 1 98.44 40 ARG B CA 1
ATOM 1602 C C . ARG B 1 40 ? 6.762 -25.156 0.81 1 98.44 40 ARG B C 1
ATOM 1604 O O . ARG B 1 40 ? 7.727 -24.40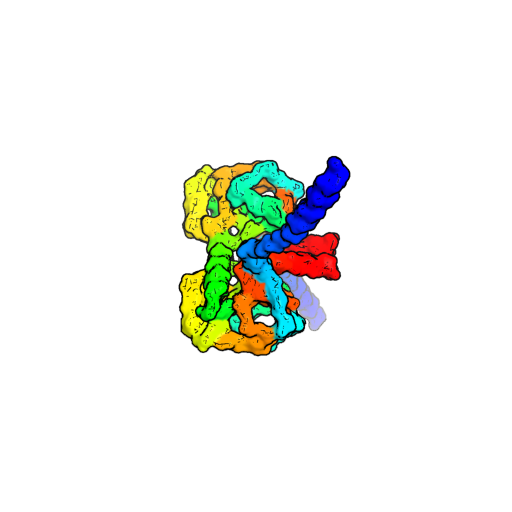6 0.881 1 98.44 40 ARG B O 1
ATOM 1611 N N . THR B 1 41 ? 5.844 -25.172 1.733 1 97.44 41 THR B N 1
ATOM 1612 C CA . THR B 1 41 ? 5.871 -24.297 2.891 1 97.44 41 THR B CA 1
ATOM 1613 C C . THR B 1 41 ? 7.129 -24.531 3.725 1 97.44 41 THR B C 1
ATOM 1615 O O . THR B 1 41 ? 7.57 -25.672 3.879 1 97.44 41 THR B O 1
ATOM 1618 N N . GLY B 1 42 ? 7.684 -23.484 4.195 1 97.5 42 GLY B N 1
ATOM 1619 C CA . GLY B 1 42 ? 8.922 -23.562 4.949 1 97.5 42 GLY B CA 1
ATOM 1620 C C . GLY B 1 42 ? 10.164 -23.453 4.078 1 97.5 42 GLY B C 1
ATOM 1621 O O . GLY B 1 42 ? 11.281 -23.375 4.586 1 97.5 42 GLY B O 1
ATOM 1622 N N . HIS B 1 43 ? 9.969 -23.359 2.779 1 97.88 43 HIS B N 1
ATOM 1623 C CA . HIS B 1 43 ? 11.062 -23.312 1.821 1 97.88 43 HIS B CA 1
ATOM 1624 C C . HIS B 1 43 ? 11.406 -21.875 1.449 1 97.88 43 HIS B C 1
ATOM 1626 O O . HIS B 1 43 ? 10.516 -21.031 1.319 1 97.88 43 HIS B O 1
ATOM 1632 N N . ARG B 1 44 ? 12.664 -21.641 1.258 1 97.31 44 ARG B N 1
ATOM 1633 C CA . ARG B 1 44 ? 13.18 -20.406 0.667 1 97.31 44 ARG B CA 1
ATOM 1634 C C . ARG B 1 44 ? 13.672 -20.641 -0.754 1 97.31 44 ARG B C 1
ATOM 1636 O O . ARG B 1 44 ? 14.367 -21.625 -1.016 1 97.31 44 ARG B O 1
ATOM 1643 N N . ALA B 1 45 ? 13.32 -19.797 -1.585 1 97.19 45 ALA B N 1
ATOM 1644 C CA . ALA B 1 45 ? 13.75 -19.969 -2.969 1 97.19 45 ALA B CA 1
ATOM 1645 C C . ALA B 1 45 ? 15.273 -20.016 -3.064 1 97.19 45 ALA B C 1
ATOM 1647 O O . ALA B 1 45 ? 15.969 -19.25 -2.396 1 97.19 45 ALA B O 1
ATOM 1648 N N . GLU B 1 46 ? 15.742 -20.891 -3.852 1 96.12 46 GLU B N 1
ATOM 1649 C CA . GLU B 1 46 ? 17.172 -20.953 -4.117 1 96.12 46 GLU B CA 1
ATOM 1650 C C . GLU B 1 46 ? 17.641 -19.75 -4.926 1 96.12 46 GLU B C 1
ATOM 1652 O O . GLU B 1 46 ? 18.719 -19.203 -4.68 1 96.12 46 GLU B O 1
ATOM 1657 N N . GLN B 1 47 ? 16.812 -19.438 -5.879 1 96.38 47 GLN B N 1
ATOM 1658 C CA . GLN B 1 47 ? 17.094 -18.266 -6.719 1 96.38 47 GLN B CA 1
ATOM 1659 C C . GLN B 1 47 ? 15.859 -17.406 -6.891 1 96.38 47 GLN B C 1
ATOM 1661 O O . GLN B 1 47 ? 14.805 -17.891 -7.309 1 96.38 47 GLN B O 1
ATOM 1666 N N . TRP B 1 48 ? 16 -16.141 -6.531 1 97.62 48 TRP B N 1
ATOM 1667 C CA . TRP B 1 48 ? 14.961 -15.164 -6.805 1 97.62 48 TRP B CA 1
ATOM 1668 C C . TRP B 1 48 ? 15.234 -14.422 -8.109 1 97.62 48 TRP B C 1
ATOM 1670 O O . TRP B 1 48 ? 16.375 -14.008 -8.359 1 97.62 48 TRP B O 1
ATOM 1680 N N . PRO B 1 49 ? 14.227 -14.359 -8.945 1 97.5 49 PRO B N 1
ATOM 1681 C CA . PRO B 1 49 ? 14.453 -13.453 -10.07 1 97.5 49 PRO B CA 1
ATOM 1682 C C . PRO B 1 49 ? 14.789 -12.031 -9.633 1 97.5 49 PRO B C 1
ATOM 1684 O O . PRO B 1 49 ? 14.398 -11.609 -8.539 1 97.5 49 PRO B O 1
ATOM 1687 N N . ALA B 1 50 ? 15.5 -11.32 -10.484 1 97.06 50 ALA B N 1
ATOM 1688 C CA . ALA B 1 50 ? 15.961 -9.984 -10.141 1 97.06 50 ALA B CA 1
ATOM 1689 C C . ALA B 1 50 ? 14.789 -9.07 -9.789 1 97.06 50 ALA B C 1
ATOM 1691 O O . ALA B 1 50 ? 14.875 -8.258 -8.867 1 97.06 50 ALA B O 1
ATOM 1692 N N . GLU B 1 51 ? 13.641 -9.203 -10.477 1 96.38 51 GLU B N 1
ATOM 1693 C CA . GLU B 1 51 ? 12.461 -8.359 -10.289 1 96.38 51 GLU B CA 1
ATOM 1694 C C . GLU B 1 51 ? 11.844 -8.57 -8.906 1 96.38 51 GLU B C 1
ATOM 1696 O O . GLU B 1 51 ? 11.133 -7.703 -8.398 1 96.38 51 GLU B O 1
ATOM 1701 N N . LEU B 1 52 ? 12.227 -9.734 -8.266 1 97 52 LEU B N 1
ATOM 1702 C CA . LEU B 1 52 ? 11.594 -10.086 -7 1 97 52 LEU B CA 1
ATOM 1703 C C . LEU B 1 52 ? 12.602 -10.062 -5.855 1 97 52 LEU B C 1
ATOM 1705 O O . LEU B 1 52 ? 12.289 -10.477 -4.738 1 97 52 LEU B O 1
ATOM 1709 N N . ALA B 1 53 ? 13.805 -9.594 -6.105 1 95.5 53 ALA B N 1
ATOM 1710 C CA . ALA B 1 53 ? 14.867 -9.602 -5.102 1 95.5 53 ALA B CA 1
ATOM 1711 C C . ALA B 1 53 ? 14.438 -8.844 -3.848 1 95.5 53 ALA B C 1
ATOM 1713 O O . ALA B 1 53 ? 14.672 -9.312 -2.727 1 95.5 53 ALA B O 1
ATOM 1714 N N . HIS B 1 54 ? 13.805 -7.723 -4.031 1 91.38 54 HIS B N 1
ATOM 1715 C CA . HIS B 1 54 ? 13.367 -6.887 -2.918 1 91.38 54 HIS B CA 1
ATOM 1716 C C . HIS B 1 54 ? 12.305 -7.594 -2.082 1 91.38 54 HIS B C 1
ATOM 1718 O O . HIS B 1 54 ? 12.25 -7.418 -0.864 1 91.38 54 HIS B O 1
ATOM 1724 N N . ILE B 1 55 ? 11.508 -8.406 -2.695 1 90.94 55 ILE B N 1
ATOM 1725 C CA . ILE B 1 55 ? 10.469 -9.172 -2.023 1 90.94 55 ILE B CA 1
ATOM 1726 C C . ILE B 1 55 ? 11.102 -10.141 -1.028 1 90.94 55 ILE B C 1
ATOM 1728 O O . ILE B 1 55 ? 10.609 -10.289 0.095 1 90.94 55 ILE B O 1
ATOM 1732 N N . ALA B 1 56 ? 12.188 -10.695 -1.389 1 93.12 56 ALA B N 1
ATOM 1733 C CA . ALA B 1 56 ? 12.898 -11.656 -0.546 1 93.12 56 ALA B CA 1
ATOM 1734 C C . ALA B 1 56 ? 13.438 -10.984 0.715 1 93.12 56 ALA B C 1
ATOM 1736 O O . ALA B 1 56 ? 13.664 -11.656 1.728 1 93.12 56 ALA B O 1
ATOM 1737 N N . GLU B 1 57 ? 13.656 -9.703 0.637 1 91.44 57 GLU B N 1
ATOM 1738 C CA . GLU B 1 57 ? 14.281 -8.961 1.726 1 91.44 57 GLU B CA 1
ATOM 1739 C C . GLU B 1 57 ? 13.242 -8.445 2.713 1 91.44 57 GLU B C 1
ATOM 1741 O O . GLU B 1 57 ? 13.586 -7.984 3.803 1 91.44 57 GLU B O 1
ATOM 1746 N N . GLN B 1 58 ? 11.953 -8.57 2.352 1 87.25 58 GLN B N 1
ATOM 1747 C CA . GLN B 1 58 ? 10.891 -8.055 3.207 1 87.25 58 GLN B CA 1
ATOM 1748 C C . GLN B 1 58 ? 10.633 -8.984 4.387 1 87.25 58 GLN B C 1
ATOM 1750 O O . GLN B 1 58 ? 10.75 -10.203 4.258 1 87.25 58 GLN B O 1
ATOM 1755 N N . GLU B 1 59 ? 10.391 -8.438 5.551 1 85.56 59 GLU B N 1
ATOM 1756 C CA . GLU B 1 59 ? 9.977 -9.281 6.664 1 85.56 59 GLU B CA 1
ATOM 1757 C C . GLU B 1 59 ? 8.758 -10.117 6.297 1 85.56 59 GLU B C 1
ATOM 1759 O O . GLU B 1 59 ? 8.758 -11.344 6.457 1 85.56 59 GLU B O 1
ATOM 1764 N N . TYR B 1 60 ? 7.699 -9.43 5.758 1 87.25 60 TYR B N 1
ATOM 1765 C CA . TYR B 1 60 ? 6.512 -10.086 5.211 1 87.25 60 TYR B CA 1
ATOM 1766 C C . TYR B 1 60 ? 6.27 -9.656 3.77 1 87.25 60 TYR B C 1
ATOM 1768 O O . TYR B 1 60 ? 6.426 -8.484 3.43 1 87.25 60 TYR B O 1
ATOM 1776 N N . ALA B 1 61 ? 5.93 -10.586 2.949 1 93.06 61 ALA B N 1
ATOM 1777 C CA . ALA B 1 61 ? 5.641 -10.273 1.551 1 93.06 61 ALA B CA 1
ATOM 1778 C C . ALA B 1 61 ? 4.543 -11.188 1.002 1 93.06 61 ALA B C 1
ATOM 1780 O O . ALA B 1 61 ? 4.387 -12.32 1.455 1 93.06 61 ALA B O 1
ATOM 1781 N N . LEU B 1 62 ? 3.752 -10.656 0.119 1 95.62 62 LEU B N 1
ATOM 1782 C CA . LEU B 1 62 ? 2.711 -11.383 -0.603 1 95.62 62 LEU B CA 1
ATOM 1783 C C . LEU B 1 62 ? 3.014 -11.422 -2.098 1 95.62 62 LEU B C 1
ATOM 1785 O O . LEU B 1 62 ? 3.256 -10.383 -2.713 1 95.62 62 LEU B O 1
ATOM 1789 N N . VAL B 1 63 ? 3.09 -12.594 -2.619 1 98.25 63 VAL B N 1
ATOM 1790 C CA . VAL B 1 63 ? 3.236 -12.766 -4.062 1 98.25 63 VAL B CA 1
ATOM 1791 C C . VAL B 1 63 ? 1.959 -13.375 -4.641 1 98.25 63 VAL B C 1
ATOM 1793 O O . VAL B 1 63 ? 1.557 -14.477 -4.262 1 98.25 63 VAL B O 1
ATOM 1796 N N . LEU B 1 64 ? 1.317 -12.664 -5.512 1 98.56 64 LEU B N 1
ATOM 1797 C CA . LEU B 1 64 ? 0.152 -13.156 -6.234 1 98.56 64 LEU B CA 1
ATOM 1798 C C . LEU B 1 64 ? 0.567 -13.812 -7.547 1 98.56 64 LEU B C 1
ATOM 1800 O O . LEU B 1 64 ? 1.224 -13.188 -8.383 1 98.56 64 LEU B O 1
ATOM 1804 N N . VAL B 1 65 ? 0.209 -15.031 -7.691 1 98.94 65 VAL B N 1
ATOM 1805 C CA . VAL B 1 65 ? 0.518 -15.789 -8.898 1 98.94 65 VAL B CA 1
ATOM 1806 C C . VAL B 1 65 ? -0.706 -15.836 -9.812 1 98.94 65 VAL B C 1
ATOM 1808 O O . VAL B 1 65 ? -1.748 -16.375 -9.438 1 98.94 65 VAL B O 1
ATOM 1811 N N . LEU B 1 66 ? -0.574 -15.297 -10.969 1 98.88 66 LEU B N 1
ATOM 1812 C CA . LEU B 1 66 ? -1.609 -15.305 -12 1 98.88 66 LEU B CA 1
ATOM 1813 C C . LEU B 1 66 ? -1.133 -16.031 -13.25 1 98.88 66 LEU B C 1
ATOM 1815 O O . LEU B 1 66 ? 0.044 -16.391 -13.352 1 98.88 66 LEU B O 1
ATOM 1819 N N . SER B 1 67 ? -2.059 -16.234 -14.117 1 98.75 67 SER B N 1
ATOM 1820 C CA . SER B 1 67 ? -1.783 -16.812 -15.43 1 98.75 67 SER B CA 1
ATOM 1821 C C . SER B 1 67 ? -2.418 -15.984 -16.547 1 98.75 67 SER B C 1
ATOM 1823 O O . SER B 1 67 ? -3.549 -15.516 -16.406 1 98.75 67 SER B O 1
ATOM 1825 N N . SER B 1 68 ? -1.71 -15.891 -17.641 1 98.19 68 SER B N 1
ATOM 1826 C CA . SER B 1 68 ? -2.225 -15.117 -18.766 1 98.19 68 SER B CA 1
ATOM 1827 C C . SER B 1 68 ? -3.361 -15.852 -19.469 1 98.19 68 SER B C 1
ATOM 1829 O O . SER B 1 68 ? -4.02 -15.289 -20.344 1 98.19 68 SER B O 1
ATOM 1831 N N . THR B 1 69 ? -3.635 -17.094 -19.094 1 97.19 69 THR B N 1
ATOM 1832 C CA . THR B 1 69 ? -4.645 -17.906 -19.766 1 97.19 69 THR B CA 1
ATOM 1833 C C . THR B 1 69 ? -5.734 -18.328 -18.781 1 97.19 69 THR B C 1
ATOM 1835 O O . THR B 1 69 ? -6.246 -19.453 -18.859 1 97.19 69 THR B O 1
ATOM 1838 N N . CYS B 1 70 ? -5.949 -17.562 -17.812 1 96.88 70 CYS B N 1
ATOM 1839 C CA . CYS B 1 70 ? -6.934 -17.875 -16.781 1 96.88 70 CYS B CA 1
ATOM 1840 C C . CYS B 1 70 ? -7.934 -16.734 -16.625 1 96.88 70 CYS B C 1
ATOM 1842 O O . CYS B 1 70 ? -7.547 -15.586 -16.375 1 96.88 70 CYS B O 1
ATOM 1844 N N . SER B 1 71 ? -9.219 -17.078 -16.766 1 95.69 71 SER B N 1
ATOM 1845 C CA . SER B 1 71 ? -10.258 -16.062 -16.75 1 95.69 71 SER B CA 1
ATOM 1846 C C . SER B 1 71 ? -10.383 -15.43 -15.359 1 95.69 71 SER B C 1
ATOM 1848 O O . SER B 1 71 ? -10.578 -14.219 -15.242 1 95.69 71 SER B O 1
ATOM 1850 N N . SER B 1 72 ? -10.375 -16.266 -14.289 1 96.5 72 SER B N 1
ATOM 1851 C CA . SER B 1 72 ? -10.438 -15.711 -12.938 1 96.5 72 SER B CA 1
ATOM 1852 C C . SER B 1 72 ? -9.234 -14.828 -12.648 1 96.5 72 SER B C 1
ATOM 1854 O O . SER B 1 72 ? -9.328 -13.867 -11.875 1 96.5 72 SER B O 1
ATOM 1856 N N . CYS B 1 73 ? -8.07 -15.055 -13.297 1 98.5 73 CYS B N 1
ATOM 1857 C CA . CYS B 1 73 ? -6.867 -14.25 -13.125 1 98.5 73 CYS B CA 1
ATOM 1858 C C . CYS B 1 73 ? -7.047 -12.859 -13.727 1 98.5 73 CYS B C 1
ATOM 1860 O O . CYS B 1 73 ? -6.496 -11.883 -13.227 1 98.5 73 CYS B O 1
ATOM 1862 N N . GLU B 1 74 ? -7.879 -12.797 -14.773 1 98.12 74 GLU B N 1
ATOM 1863 C CA . GLU B 1 74 ? -8.203 -11.484 -15.328 1 98.12 74 GLU B CA 1
ATOM 1864 C C . GLU B 1 74 ? -8.945 -10.617 -14.32 1 98.12 74 GLU B C 1
ATOM 1866 O O . GLU B 1 74 ? -8.656 -9.43 -14.172 1 98.12 74 GLU B O 1
ATOM 1871 N N . GLN B 1 75 ? -9.836 -11.242 -13.656 1 96.81 75 GLN B N 1
ATOM 1872 C CA . GLN B 1 75 ? -10.609 -10.523 -12.648 1 96.81 75 GLN B CA 1
ATOM 1873 C C . GLN B 1 75 ? -9.719 -10.062 -11.5 1 96.81 75 GLN B C 1
ATOM 1875 O O . GLN B 1 75 ? -9.82 -8.922 -11.047 1 96.81 75 GLN B O 1
ATOM 1880 N N . ILE B 1 76 ? -8.852 -10.945 -11.078 1 97.94 76 ILE B N 1
ATOM 1881 C CA . ILE B 1 76 ? -7.941 -10.602 -9.992 1 97.94 76 ILE B CA 1
ATOM 1882 C C . ILE B 1 76 ? -6.984 -9.5 -10.445 1 97.94 76 ILE B C 1
ATOM 1884 O O . ILE B 1 76 ? -6.703 -8.57 -9.688 1 97.94 76 ILE B O 1
ATOM 1888 N N . ALA B 1 77 ? -6.512 -9.555 -11.68 1 98.38 77 ALA B N 1
ATOM 1889 C CA . ALA B 1 77 ? -5.656 -8.5 -12.211 1 98.38 77 ALA B CA 1
ATOM 1890 C C . ALA B 1 77 ? -6.363 -7.148 -12.164 1 98.38 77 ALA B C 1
ATOM 1892 O O . ALA B 1 77 ? -5.75 -6.129 -11.844 1 98.38 77 ALA B O 1
ATOM 1893 N N . GLY B 1 78 ? -7.621 -7.164 -12.492 1 97.5 78 GLY B N 1
ATOM 1894 C CA . GLY B 1 78 ? -8.398 -5.941 -12.367 1 97.5 78 GLY B CA 1
ATOM 1895 C C . GLY B 1 78 ? -8.453 -5.414 -10.945 1 97.5 78 GLY B C 1
ATOM 1896 O O . GLY B 1 78 ? -8.352 -4.203 -10.727 1 97.5 78 GLY B O 1
ATOM 1897 N N . GLN B 1 79 ? -8.594 -6.32 -10.008 1 95.12 79 GLN B N 1
ATOM 1898 C CA . GLN B 1 79 ? -8.625 -5.918 -8.609 1 95.12 79 GLN B CA 1
ATOM 1899 C C . GLN B 1 79 ? -7.262 -5.398 -8.148 1 95.12 79 GLN B C 1
ATOM 1901 O O . GLN B 1 79 ? -7.184 -4.453 -7.367 1 95.12 79 GLN B O 1
ATOM 1906 N N . VAL B 1 80 ? -6.168 -5.953 -8.648 1 95.88 80 VAL B N 1
ATOM 1907 C CA . VAL B 1 80 ? -4.824 -5.473 -8.352 1 95.88 80 VAL B CA 1
ATOM 1908 C C . VAL B 1 80 ? -4.645 -4.062 -8.906 1 95.88 80 VAL B C 1
ATOM 1910 O O . VAL B 1 80 ? -4.141 -3.176 -8.211 1 95.88 80 VAL B O 1
ATOM 1913 N N . ARG B 1 81 ? -5.102 -3.875 -10.133 1 95.38 81 ARG B N 1
ATOM 1914 C CA . ARG B 1 81 ? -5.012 -2.549 -10.734 1 95.38 81 ARG B CA 1
ATOM 1915 C C . ARG B 1 81 ? -5.742 -1.513 -9.891 1 95.38 81 ARG B C 1
ATOM 1917 O O . ARG B 1 81 ? -5.219 -0.429 -9.633 1 95.38 81 ARG B O 1
ATOM 1924 N N . ALA B 1 82 ? -6.945 -1.876 -9.5 1 91.94 82 ALA B N 1
ATOM 1925 C CA . ALA B 1 82 ? -7.742 -0.96 -8.688 1 91.94 82 ALA B CA 1
ATOM 1926 C C . ALA B 1 82 ? -7.023 -0.62 -7.379 1 91.94 82 ALA B C 1
ATOM 1928 O O . ALA B 1 82 ? -7.035 0.533 -6.941 1 91.94 82 ALA B O 1
ATOM 1929 N N . MET B 1 83 ? -6.418 -1.613 -6.809 1 90.06 83 MET B N 1
ATOM 1930 C CA . MET B 1 83 ? -5.66 -1.395 -5.578 1 90.06 83 MET B CA 1
ATOM 1931 C C . MET B 1 83 ? -4.461 -0.489 -5.832 1 90.06 83 MET B C 1
ATOM 1933 O O . MET B 1 83 ? -4.184 0.418 -5.047 1 90.06 83 MET B O 1
ATOM 1937 N N . LEU B 1 84 ? -3.766 -0.696 -6.934 1 90 84 LEU B N 1
ATOM 1938 C CA . LEU B 1 84 ? -2.617 0.132 -7.285 1 90 84 LEU B CA 1
ATOM 1939 C C . LEU B 1 84 ? -3.045 1.573 -7.543 1 90 84 LEU B C 1
ATOM 1941 O O . LEU B 1 84 ? -2.318 2.512 -7.211 1 90 84 LEU B O 1
ATOM 1945 N N . ASP B 1 85 ? -4.215 1.742 -8.086 1 89.25 85 ASP B N 1
ATOM 1946 C CA . ASP B 1 85 ? -4.711 3.072 -8.43 1 89.25 85 ASP B CA 1
ATOM 1947 C C . ASP B 1 85 ? -4.996 3.893 -7.172 1 89.25 85 ASP B C 1
ATOM 1949 O O . ASP B 1 85 ? -4.773 5.105 -7.152 1 89.25 85 ASP B O 1
ATOM 1953 N N . ARG B 1 86 ? -5.41 3.256 -6.145 1 84.81 86 ARG B N 1
ATOM 1954 C CA . ARG B 1 86 ? -5.879 3.979 -4.969 1 84.81 86 ARG B CA 1
ATOM 1955 C C . ARG B 1 86 ? -4.777 4.082 -3.916 1 84.81 86 ARG B C 1
ATOM 1957 O O . ARG B 1 86 ? -4.797 4.984 -3.078 1 84.81 86 ARG B O 1
ATOM 1964 N N . GLY B 1 87 ? -3.83 3.17 -3.957 1 85.12 87 GLY B N 1
ATOM 1965 C CA . GLY B 1 87 ? -2.811 3.143 -2.92 1 85.12 87 GLY B CA 1
ATOM 1966 C C . GLY B 1 87 ? -3.27 2.449 -1.65 1 85.12 87 GLY B C 1
ATOM 1967 O O . GLY B 1 87 ? -4.328 1.819 -1.628 1 85.12 87 GLY B O 1
ATOM 1968 N N . PRO B 1 88 ? -2.455 2.549 -0.557 1 83.38 88 PRO B N 1
ATOM 1969 C CA . PRO B 1 88 ? -2.801 1.874 0.696 1 83.38 88 PRO B CA 1
ATOM 1970 C C . PRO B 1 88 ? -4.059 2.449 1.349 1 83.38 88 PRO B C 1
ATOM 1972 O O . PRO B 1 88 ? -4.215 3.67 1.422 1 83.38 88 PRO B O 1
ATOM 1975 N N . ALA B 1 89 ? -4.887 1.557 1.862 1 81.38 89 ALA B N 1
ATOM 1976 C CA . ALA B 1 89 ? -6.164 1.966 2.441 1 81.38 89 ALA B CA 1
ATOM 1977 C C . ALA B 1 89 ? -5.957 2.715 3.754 1 81.38 89 ALA B C 1
ATOM 1979 O O . ALA B 1 89 ? -6.832 3.463 4.195 1 81.38 89 ALA B O 1
ATOM 1980 N N . ASN B 1 90 ? -4.848 2.439 4.348 1 88.25 90 ASN B N 1
ATOM 1981 C CA . ASN B 1 90 ? -4.633 3.02 5.668 1 88.25 90 ASN B CA 1
ATOM 1982 C C . ASN B 1 90 ? -3.742 4.258 5.598 1 88.25 90 ASN B C 1
ATOM 1984 O O . ASN B 1 90 ? -3.174 4.68 6.609 1 88.25 90 ASN B O 1
ATOM 1988 N N . LEU B 1 91 ? -3.535 4.82 4.453 1 92.81 91 LEU B N 1
ATOM 1989 C CA . LEU B 1 91 ? -2.789 6.055 4.25 1 92.81 91 LEU B CA 1
ATOM 1990 C C . LEU B 1 91 ? -3.682 7.137 3.646 1 92.81 91 LEU B C 1
ATOM 1992 O O . LEU B 1 91 ? -4.391 6.887 2.67 1 92.81 91 LEU B O 1
ATOM 1996 N N . ALA B 1 92 ? -3.701 8.258 4.242 1 97.25 92 ALA B N 1
ATOM 1997 C CA . ALA B 1 92 ? -4.426 9.422 3.721 1 97.25 92 ALA B CA 1
ATOM 1998 C C . ALA B 1 92 ? -3.543 10.664 3.721 1 97.25 92 ALA B C 1
ATOM 2000 O O . ALA B 1 92 ? -2.551 10.727 4.449 1 97.25 92 ALA B O 1
ATOM 2001 N N . VAL B 1 93 ? -3.861 11.555 2.857 1 98.56 93 VAL B N 1
ATOM 2002 C CA . VAL B 1 93 ? -3.199 12.859 2.805 1 98.56 93 VAL B CA 1
ATOM 2003 C C . VAL B 1 93 ? -4.207 13.961 3.113 1 98.56 93 VAL B C 1
ATOM 2005 O O . VAL B 1 93 ? -5.332 13.945 2.605 1 98.56 93 VAL B O 1
ATOM 2008 N N . VAL B 1 94 ? -3.852 14.781 3.986 1 98.88 94 VAL B N 1
ATOM 2009 C CA . VAL B 1 94 ? -4.562 16.031 4.25 1 98.88 94 VAL B CA 1
ATOM 2010 C C . VAL B 1 94 ? -3.758 17.203 3.703 1 98.88 94 VAL B C 1
ATOM 2012 O O . VAL B 1 94 ? -2.566 17.328 3.99 1 98.88 94 VAL B O 1
ATOM 2015 N N . VAL B 1 95 ? -4.387 18.062 2.908 1 98.94 95 VAL B N 1
ATOM 2016 C CA . VAL B 1 95 ? -3.729 19.266 2.408 1 98.94 95 VAL B CA 1
ATOM 2017 C C . VAL B 1 95 ? -4.352 20.5 3.049 1 98.94 95 VAL B C 1
ATOM 2019 O O . VAL B 1 95 ? -5.477 20.875 2.713 1 98.94 95 VAL B O 1
ATOM 2022 N N . ALA B 1 96 ? -3.609 21.062 3.963 1 98.88 96 ALA B N 1
ATOM 2023 C CA . ALA B 1 96 ? -3.984 22.375 4.473 1 98.88 96 ALA B CA 1
ATOM 2024 C C . ALA B 1 96 ? -3.748 23.453 3.42 1 98.88 96 ALA B C 1
ATOM 2026 O O . ALA B 1 96 ? -2.732 23.438 2.721 1 98.88 96 ALA B O 1
ATOM 2027 N N . CYS B 1 97 ? -4.742 24.359 3.35 1 98.81 97 CYS B N 1
ATOM 2028 C CA . CYS B 1 97 ? -4.68 25.375 2.305 1 98.81 97 CYS B CA 1
ATOM 2029 C C . CYS B 1 97 ? -5.5 26.609 2.686 1 98.81 97 CYS B C 1
ATOM 2031 O O . CYS B 1 97 ? -6.473 26.5 3.436 1 98.81 97 CYS B O 1
ATOM 2033 N N . PRO B 1 98 ? -5.023 27.781 2.172 1 98.19 98 PRO B N 1
ATOM 2034 C CA . PRO B 1 98 ? -5.801 28.984 2.461 1 98.19 98 PRO B CA 1
ATOM 2035 C C . PRO B 1 98 ? -7.152 29 1.749 1 98.19 98 PRO B C 1
ATOM 2037 O O . PRO B 1 98 ? -8.109 29.609 2.24 1 98.19 98 PRO B O 1
ATOM 2040 N N . ALA B 1 99 ? -7.27 28.359 0.615 1 98.19 99 ALA B N 1
ATOM 2041 C CA . ALA B 1 99 ? -8.492 28.25 -0.181 1 98.19 99 ALA B CA 1
ATOM 2042 C C . ALA B 1 99 ? -8.617 26.844 -0.777 1 98.19 99 ALA B C 1
ATOM 2044 O O . ALA B 1 99 ? -7.629 26.266 -1.228 1 98.19 99 ALA B O 1
ATOM 2045 N N . ARG B 1 100 ? -9.859 26.391 -0.824 1 97.88 100 ARG B N 1
ATOM 2046 C CA . ARG B 1 100 ? -10.117 25.031 -1.279 1 97.88 100 ARG B CA 1
ATOM 2047 C C . ARG B 1 100 ? -9.539 24.797 -2.676 1 97.88 100 ARG B C 1
ATOM 2049 O O . ARG B 1 100 ? -8.914 23.766 -2.936 1 97.88 100 ARG B O 1
ATOM 2056 N N . GLU B 1 101 ? -9.688 25.75 -3.525 1 98.06 101 GLU B N 1
ATOM 2057 C CA . GLU B 1 101 ? -9.227 25.625 -4.902 1 98.06 101 GLU B CA 1
ATOM 2058 C C . GLU B 1 101 ? -7.711 25.438 -4.961 1 98.06 101 GLU B C 1
ATOM 2060 O O . GLU B 1 101 ? -7.203 24.703 -5.816 1 98.06 101 GLU B O 1
ATOM 2065 N N . ARG B 1 102 ? -7.035 26.078 -4.105 1 98 102 ARG B N 1
ATOM 2066 C CA . ARG B 1 102 ? -5.582 25.953 -4.066 1 98 102 ARG B CA 1
ATOM 2067 C C . ARG B 1 102 ? -5.16 24.562 -3.627 1 98 102 ARG B C 1
ATOM 2069 O O . ARG B 1 102 ? -4.203 24 -4.164 1 98 102 ARG B O 1
ATOM 2076 N N . GLY B 1 103 ? -5.859 24.031 -2.613 1 98.69 103 GLY B N 1
ATOM 2077 C CA . GLY B 1 103 ? -5.578 22.688 -2.172 1 98.69 103 GLY B CA 1
ATOM 2078 C C . GLY B 1 103 ? -5.836 21.641 -3.244 1 98.69 103 GLY B C 1
ATOM 2079 O O . GLY B 1 103 ? -5.031 20.719 -3.438 1 98.69 103 GLY B O 1
ATOM 2080 N N . GLU B 1 104 ? -6.957 21.812 -3.949 1 98.38 104 GLU B N 1
ATOM 2081 C CA . GLU B 1 104 ? -7.309 20.906 -5.043 1 98.38 104 GLU B CA 1
ATOM 2082 C C . GLU B 1 104 ? -6.285 20.984 -6.172 1 98.38 104 GLU B C 1
ATOM 2084 O O . GLU B 1 104 ? -5.902 19.969 -6.742 1 98.38 104 GLU B O 1
ATOM 2089 N N . HIS B 1 105 ? -5.836 22.172 -6.469 1 98.44 105 HIS B N 1
ATOM 2090 C CA . HIS B 1 105 ? -4.812 22.375 -7.488 1 98.44 105 HIS B CA 1
ATOM 2091 C C . HIS B 1 105 ? -3.502 21.703 -7.09 1 98.44 105 HIS B C 1
ATOM 2093 O O . HIS B 1 105 ? -2.893 21 -7.895 1 98.44 105 HIS B O 1
ATOM 2099 N N . PHE B 1 106 ? -3.107 21.953 -5.863 1 98.69 106 PHE B N 1
ATOM 2100 C CA . PHE B 1 106 ? -1.9 21.328 -5.344 1 98.69 106 PHE B CA 1
ATOM 2101 C C . PHE B 1 106 ? -1.967 19.812 -5.496 1 98.69 106 PHE B C 1
ATOM 2103 O O . PHE B 1 106 ? -1.028 19.188 -6.004 1 98.69 106 PHE B O 1
ATOM 2110 N N . ALA B 1 107 ? -3.08 19.172 -5.117 1 98.56 107 ALA B N 1
ATOM 2111 C CA . ALA B 1 107 ? -3.26 17.719 -5.164 1 98.56 107 ALA B CA 1
ATOM 2112 C C . ALA B 1 107 ? -3.217 17.219 -6.605 1 98.56 107 ALA B C 1
ATOM 2114 O O . ALA B 1 107 ? -2.6 16.188 -6.887 1 98.56 107 ALA B O 1
ATOM 2115 N N . ALA B 1 108 ? -3.861 17.969 -7.488 1 97.81 108 ALA B N 1
ATOM 2116 C CA . ALA B 1 108 ? -3.932 17.562 -8.891 1 97.81 108 ALA B CA 1
ATOM 2117 C C . ALA B 1 108 ? -2.557 17.641 -9.547 1 97.81 108 ALA B C 1
ATOM 2119 O O . ALA B 1 108 ? -2.141 16.688 -10.227 1 97.81 108 ALA B O 1
ATOM 2120 N N . VAL B 1 109 ? -1.849 18.719 -9.312 1 97.62 109 VAL B N 1
ATOM 2121 C CA . VAL B 1 109 ? -0.543 18.953 -9.922 1 97.62 109 VAL B CA 1
ATOM 2122 C C . VAL B 1 109 ? 0.429 17.844 -9.484 1 97.62 109 VAL B C 1
ATOM 2124 O O . VAL B 1 109 ? 1.235 17.375 -10.289 1 97.62 109 VAL B O 1
ATOM 2127 N N . HIS B 1 110 ? 0.336 17.438 -8.281 1 97.56 110 HIS B N 1
ATOM 2128 C CA . HIS B 1 110 ? 1.304 16.484 -7.75 1 97.56 110 HIS B CA 1
ATOM 2129 C C . HIS B 1 110 ? 0.75 15.062 -7.781 1 97.56 110 HIS B C 1
ATOM 2131 O O . HIS B 1 110 ? 1.403 14.125 -7.312 1 97.56 110 HIS B O 1
ATOM 2137 N N . GLY B 1 111 ? -0.405 14.891 -8.32 1 95.31 111 GLY B N 1
ATOM 2138 C CA . GLY B 1 111 ? -0.95 13.57 -8.609 1 95.31 111 GLY B CA 1
ATOM 2139 C C . GLY B 1 111 ? -1.289 12.781 -7.359 1 95.31 111 GLY B C 1
ATOM 2140 O O . GLY B 1 111 ? -1.19 11.555 -7.352 1 95.31 111 GLY B O 1
ATOM 2141 N N . ILE B 1 112 ? -1.643 13.469 -6.254 1 96.62 112 ILE B N 1
ATOM 2142 C CA . ILE B 1 112 ? -1.91 12.758 -5.012 1 96.62 112 ILE B CA 1
ATOM 2143 C C . ILE B 1 112 ? -3.416 12.664 -4.781 1 96.62 112 ILE B C 1
ATOM 2145 O O . ILE B 1 112 ? -3.865 12.094 -3.783 1 96.62 112 ILE B O 1
ATOM 2149 N N . ASP B 1 113 ? -4.223 13.133 -5.754 1 95.94 113 ASP B N 1
ATOM 2150 C CA . ASP B 1 113 ? -5.676 13.141 -5.637 1 95.94 113 ASP B CA 1
ATOM 2151 C C . ASP B 1 113 ? -6.266 11.773 -6 1 95.94 113 ASP B C 1
ATOM 2153 O O . ASP B 1 113 ? -7.461 11.547 -5.816 1 95.94 113 ASP B O 1
ATOM 2157 N N . ARG B 1 114 ? -5.453 10.773 -6.438 1 92.56 114 ARG B N 1
ATOM 2158 C CA . ARG B 1 114 ? -5.953 9.438 -6.719 1 92.56 114 ARG B CA 1
ATOM 2159 C C . ARG B 1 114 ? -6.043 8.602 -5.441 1 92.56 114 ARG B C 1
ATOM 2161 O O . ARG B 1 114 ? -6.676 7.543 -5.426 1 92.56 114 ARG B O 1
ATOM 2168 N N . GLY B 1 115 ? -5.32 9.008 -4.395 1 93.31 115 GLY B N 1
ATOM 2169 C CA . GLY B 1 115 ? -5.41 8.359 -3.096 1 93.31 115 GLY B CA 1
ATOM 2170 C C . GLY B 1 115 ? -6.496 8.945 -2.211 1 93.31 115 GLY B C 1
ATOM 2171 O O . GLY B 1 115 ? -7.355 9.688 -2.686 1 93.31 115 GLY B O 1
ATOM 2172 N N . VAL B 1 116 ? -6.469 8.547 -0.954 1 94.44 116 VAL B N 1
ATOM 2173 C CA . VAL B 1 116 ? -7.383 9.125 0.022 1 94.44 116 VAL B CA 1
ATOM 2174 C C . VAL B 1 116 ? -6.926 10.539 0.377 1 94.44 116 VAL B C 1
ATOM 2176 O O . VAL B 1 116 ? -5.828 10.734 0.901 1 94.44 116 VAL B O 1
ATOM 2179 N N . LEU B 1 117 ? -7.754 11.523 0.073 1 97.56 117 LEU B N 1
ATOM 2180 C CA . LEU B 1 117 ? -7.371 12.922 0.181 1 97.56 117 LEU B CA 1
ATOM 2181 C C . LEU B 1 117 ? -8.461 13.734 0.874 1 97.56 117 LEU B C 1
ATOM 2183 O O . LEU B 1 117 ? -9.648 13.555 0.597 1 97.56 117 LEU B O 1
ATOM 2187 N N . TYR B 1 118 ? -8.023 14.57 1.756 1 98.62 118 TYR B N 1
ATOM 2188 C CA . TYR B 1 118 ? -8.906 15.586 2.326 1 98.62 118 TYR B CA 1
ATOM 2189 C C . TYR B 1 118 ? -8.289 16.969 2.205 1 98.62 118 TYR B C 1
ATOM 2191 O O . TYR B 1 118 ? -7.148 17.188 2.615 1 98.62 118 TYR B O 1
ATOM 2199 N N . ILE B 1 119 ? -9.094 17.891 1.567 1 98.88 119 ILE B N 1
ATOM 2200 C CA . ILE B 1 119 ? -8.688 19.297 1.48 1 98.88 119 ILE B CA 1
ATOM 2201 C C . ILE B 1 119 ? -9.156 20.031 2.73 1 98.88 119 ILE B C 1
ATOM 2203 O O . ILE B 1 119 ? -10.359 20.172 2.971 1 98.88 119 ILE B O 1
ATOM 2207 N N . ASP B 1 120 ? -8.195 20.469 3.506 1 98.75 120 ASP B N 1
ATOM 2208 C CA . ASP B 1 120 ? -8.469 21.094 4.793 1 98.75 120 ASP B CA 1
ATOM 2209 C C . ASP B 1 120 ? -8.234 22.609 4.723 1 98.75 120 ASP B C 1
ATOM 2211 O O . ASP B 1 120 ? -7.141 23.094 5.016 1 98.75 120 ASP B O 1
ATOM 2215 N N . GLU B 1 121 ? -9.312 23.359 4.418 1 98.44 121 GLU B N 1
ATOM 2216 C CA . GLU B 1 121 ? -9.188 24.812 4.332 1 98.44 121 GLU B CA 1
ATOM 2217 C C . GLU B 1 121 ? -8.719 25.406 5.656 1 98.44 121 GLU B C 1
ATOM 2219 O O . GLU B 1 121 ? -9.227 25.047 6.723 1 98.44 121 GLU B O 1
ATOM 2224 N N . ASP B 1 122 ? -7.645 26.25 5.504 1 98.12 122 ASP B N 1
ATOM 2225 C CA . ASP B 1 122 ? -6.996 26.938 6.617 1 98.12 122 ASP B CA 1
ATOM 2226 C C . ASP B 1 122 ? -6.395 25.938 7.605 1 98.12 122 ASP B C 1
ATOM 2228 O O . ASP B 1 122 ? -5.879 26.328 8.656 1 98.12 122 ASP B O 1
ATOM 2232 N N . GLY B 1 123 ? -6.422 24.656 7.344 1 98.44 123 GLY B N 1
ATOM 2233 C CA . GLY B 1 123 ? -5.938 23.625 8.25 1 98.44 123 GLY B CA 1
ATOM 2234 C C . GLY B 1 123 ? -6.789 23.469 9.492 1 98.44 123 GLY B C 1
ATOM 2235 O O . GLY B 1 123 ? -6.289 23.078 10.555 1 98.44 123 GLY B O 1
ATOM 2236 N N . ASP B 1 124 ? -8.023 23.781 9.367 1 98.25 124 ASP B N 1
ATOM 2237 C CA . ASP B 1 124 ? -8.898 23.906 10.523 1 98.25 124 ASP B CA 1
ATOM 2238 C C . ASP B 1 124 ? -9.117 22.547 11.203 1 98.25 124 ASP B C 1
ATOM 2240 O O . ASP B 1 124 ? -9.117 22.453 12.43 1 98.25 124 ASP B O 1
ATOM 2244 N N . TRP B 1 125 ? -9.32 21.562 10.438 1 98.44 125 TRP B N 1
ATOM 2245 C CA . TRP B 1 125 ? -9.641 20.266 11.023 1 98.44 125 TRP B CA 1
ATOM 2246 C C . TRP B 1 125 ? -8.453 19.719 11.805 1 98.44 125 TRP B C 1
ATOM 2248 O O . TRP B 1 125 ? -8.586 19.359 12.977 1 98.44 125 TRP B O 1
ATOM 2258 N N . VAL B 1 126 ? -7.262 19.641 11.172 1 98.75 126 VAL B N 1
ATOM 2259 C CA . VAL B 1 126 ? -6.105 19.016 11.82 1 98.75 126 VAL B CA 1
ATOM 2260 C C . VAL B 1 126 ? -5.68 19.844 13.023 1 98.75 126 VAL B C 1
ATOM 2262 O O . VAL B 1 126 ? -5.305 19.297 14.062 1 98.75 126 VAL B O 1
ATOM 2265 N N . LYS B 1 127 ? -5.695 21.188 12.828 1 98.69 127 LYS B N 1
ATOM 2266 C CA . LYS B 1 127 ? -5.379 22.062 13.953 1 98.69 127 LYS B CA 1
ATOM 2267 C C . LYS B 1 127 ? -6.418 21.922 15.062 1 98.69 127 LYS B C 1
ATOM 2269 O O . LYS B 1 127 ? -6.07 21.797 16.234 1 98.69 127 LYS B O 1
ATOM 2274 N N . GLY B 1 128 ? -7.672 21.984 14.766 1 98.56 128 GLY B N 1
ATOM 2275 C CA . GLY B 1 128 ? -8.758 21.922 15.727 1 98.56 128 GLY B CA 1
ATOM 2276 C C . GLY B 1 128 ? -8.82 20.594 16.469 1 98.56 128 GLY B C 1
ATOM 2277 O O . GLY B 1 128 ? -8.977 20.562 17.688 1 98.56 128 GLY B O 1
ATOM 2278 N N . GLU B 1 129 ? -8.656 19.5 15.766 1 98.56 129 GLU B N 1
ATOM 2279 C CA . GLU B 1 129 ? -8.828 18.188 16.359 1 98.56 129 GLU B CA 1
ATOM 2280 C C . GLU B 1 129 ? -7.559 17.734 17.078 1 98.56 129 GLU B C 1
ATOM 2282 O O . GLU B 1 129 ? -7.621 17.125 18.141 1 98.56 129 GLU B O 1
ATOM 2287 N N . PHE B 1 130 ? -6.344 18.125 16.547 1 98.75 130 PHE B N 1
ATOM 2288 C CA . PHE B 1 130 ? -5.156 17.438 17.047 1 98.75 130 PHE B CA 1
ATOM 2289 C C . PHE B 1 130 ? -4.074 18.438 17.438 1 98.75 130 PHE B C 1
ATOM 2291 O O . PHE B 1 130 ? -2.988 18.047 17.875 1 98.75 130 PHE B O 1
ATOM 2298 N N . ALA B 1 131 ? -4.359 19.719 17.281 1 98.69 131 ALA B N 1
ATOM 2299 C CA . ALA B 1 131 ? -3.416 20.781 17.609 1 98.69 131 ALA B CA 1
ATOM 2300 C C . ALA B 1 131 ? -2.135 20.672 16.797 1 98.69 131 ALA B C 1
ATOM 2302 O O . ALA B 1 131 ? -1.034 20.844 17.328 1 98.69 131 ALA B O 1
ATOM 2303 N N . VAL B 1 132 ? -2.281 20.328 15.547 1 98.62 132 VAL B N 1
ATOM 2304 C CA . VAL B 1 132 ? -1.18 20.266 14.594 1 98.62 132 VAL B CA 1
ATOM 2305 C C . VAL B 1 132 ? -1.318 21.391 13.578 1 98.62 132 VAL B C 1
ATOM 2307 O O . VAL B 1 132 ? -2.303 21.453 12.836 1 98.62 132 VAL B O 1
ATOM 2310 N N . ASP B 1 133 ? -0.354 22.281 13.555 1 97.62 133 ASP B N 1
ATOM 2311 C CA . ASP B 1 133 ? -0.427 23.438 12.68 1 97.62 133 ASP B CA 1
ATOM 2312 C C . ASP B 1 133 ? 0.859 23.609 11.867 1 97.62 133 ASP B C 1
ATOM 2314 O O . ASP B 1 133 ? 1.167 24.703 11.391 1 97.62 133 ASP B O 1
ATOM 2318 N N . THR B 1 134 ? 1.607 22.5 11.797 1 97.12 134 THR B N 1
ATOM 2319 C CA . THR B 1 134 ? 2.857 22.469 11.047 1 97.12 134 THR B CA 1
ATOM 2320 C C . THR B 1 134 ? 2.82 21.391 9.977 1 97.12 134 THR B C 1
ATOM 2322 O O . THR B 1 134 ? 2.129 20.375 10.133 1 97.12 134 THR B O 1
ATOM 2325 N N . SER B 1 135 ? 3.584 21.609 8.922 1 98 135 SER B N 1
ATOM 2326 C CA . SER B 1 135 ? 3.689 20.656 7.812 1 98 135 SER B CA 1
ATOM 2327 C C . SER B 1 135 ? 5.09 20.672 7.211 1 98 135 SER B C 1
ATOM 2329 O O . SER B 1 135 ? 5.797 21.688 7.281 1 98 135 SER B O 1
ATOM 2331 N N . PRO B 1 136 ? 5.512 19.594 6.688 1 98.56 136 PRO B N 1
ATOM 2332 C CA . PRO B 1 136 ? 4.812 18.312 6.637 1 98.56 136 PRO B CA 1
ATOM 2333 C C . PRO B 1 136 ? 4.777 17.609 7.988 1 98.56 136 PRO B C 1
ATOM 2335 O O . PRO B 1 136 ? 5.762 17.641 8.727 1 98.56 136 PRO B O 1
ATOM 2338 N N . ALA B 1 137 ? 3.646 16.969 8.32 1 98.75 137 ALA B N 1
ATOM 2339 C CA . ALA B 1 137 ? 3.498 16.203 9.555 1 98.75 137 ALA B CA 1
ATOM 2340 C C . ALA B 1 137 ? 2.928 14.812 9.266 1 98.75 137 ALA B C 1
ATOM 2342 O O . ALA B 1 137 ? 2.146 14.641 8.328 1 98.75 137 ALA B O 1
ATOM 2343 N N . ALA B 1 138 ? 3.348 13.836 10.023 1 98.44 138 ALA B N 1
ATOM 2344 C CA . ALA B 1 138 ? 2.811 12.477 10 1 98.44 138 ALA B CA 1
ATOM 2345 C C . ALA B 1 138 ? 2.053 12.164 11.281 1 98.44 138 ALA B C 1
ATOM 2347 O O . ALA B 1 138 ? 2.615 12.25 12.383 1 98.44 138 ALA B O 1
ATOM 2348 N N . LEU B 1 139 ? 0.809 11.867 11.117 1 98.38 139 LEU B N 1
ATOM 2349 C CA . LEU B 1 139 ? -0.035 11.477 12.234 1 98.38 139 LEU B CA 1
ATOM 2350 C C . LEU B 1 139 ? -0.302 9.969 12.211 1 98.38 139 LEU B C 1
ATOM 2352 O O . LEU B 1 139 ? -0.891 9.453 11.266 1 98.38 139 LEU B O 1
ATOM 2356 N N . LEU B 1 140 ? 0.111 9.297 13.258 1 96.62 140 LEU B N 1
ATOM 2357 C CA . LEU B 1 140 ? -0.126 7.863 13.398 1 96.62 140 LEU B CA 1
ATOM 2358 C C . LEU B 1 140 ? -1.32 7.598 14.312 1 96.62 140 LEU B C 1
ATOM 2360 O O . LEU B 1 140 ? -1.375 8.102 15.438 1 96.62 140 LEU B O 1
ATOM 2364 N N . PHE B 1 141 ? -2.248 6.828 13.742 1 96.06 141 PHE B N 1
ATOM 2365 C CA . PHE B 1 141 ? -3.455 6.5 14.492 1 96.06 141 PHE B CA 1
ATOM 2366 C C . PHE B 1 141 ? -3.518 5.008 14.797 1 96.06 141 PHE B C 1
ATOM 2368 O O . PHE B 1 141 ? -3.076 4.188 13.992 1 96.06 141 PHE B O 1
ATOM 2375 N N . ARG B 1 142 ? -4.059 4.691 15.906 1 91.94 142 ARG B N 1
ATOM 2376 C CA . ARG B 1 142 ? -4.5 3.342 16.25 1 91.94 142 ARG B CA 1
ATOM 2377 C C . ARG B 1 142 ? -5.969 3.33 16.656 1 91.94 142 ARG B C 1
ATOM 2379 O O . ARG B 1 142 ? -6.363 4.012 17.609 1 91.94 142 ARG B O 1
ATOM 2386 N N . ASN B 1 143 ? -6.754 2.611 15.891 1 92.44 143 ASN B N 1
ATOM 2387 C CA . ASN B 1 143 ? -8.188 2.545 16.141 1 92.44 143 ASN B CA 1
ATOM 2388 C C . ASN B 1 143 ? -8.797 3.938 16.281 1 92.44 143 ASN B C 1
ATOM 2390 O O . ASN B 1 143 ? -9.562 4.195 17.203 1 92.44 143 ASN B O 1
ATOM 2394 N N . GLY B 1 144 ? -8.312 4.832 15.438 1 95.69 144 GLY B N 1
ATOM 2395 C CA . GLY B 1 144 ? -8.875 6.172 15.352 1 95.69 144 GLY B CA 1
ATOM 2396 C C . GLY B 1 144 ? -8.312 7.125 16.391 1 95.69 144 GLY B C 1
ATOM 2397 O O . GLY B 1 144 ? -8.672 8.305 16.422 1 95.69 144 GLY B O 1
ATOM 2398 N N . THR B 1 145 ? -7.418 6.602 17.203 1 97.25 145 THR B N 1
ATOM 2399 C CA . THR B 1 145 ? -6.809 7.426 18.234 1 97.25 145 THR B CA 1
ATOM 2400 C C . THR B 1 145 ? -5.395 7.848 17.844 1 97.25 145 THR B C 1
ATOM 2402 O O . THR B 1 145 ? -4.602 7.02 17.391 1 97.25 145 THR B O 1
ATOM 2405 N N . LEU B 1 146 ? -5.078 9.109 18.016 1 97.94 146 LEU B N 1
ATOM 2406 C CA . LEU B 1 146 ? -3.754 9.609 17.656 1 97.94 146 LEU B CA 1
ATOM 2407 C C . LEU B 1 146 ? -2.695 9.055 18.609 1 97.94 146 LEU B C 1
ATOM 2409 O O . LEU B 1 146 ? -2.77 9.273 19.812 1 97.94 146 LEU B O 1
ATOM 2413 N N . GLN B 1 147 ? -1.716 8.43 18.047 1 96.12 147 GLN B N 1
ATOM 2414 C CA . GLN B 1 147 ? -0.646 7.848 18.844 1 96.12 147 GLN B CA 1
ATOM 2415 C C . GLN B 1 147 ? 0.595 8.734 18.844 1 96.12 147 GLN B C 1
ATOM 2417 O O . GLN B 1 147 ? 1.302 8.836 19.844 1 96.12 147 GLN B O 1
ATOM 2422 N N . SER B 1 148 ? 0.846 9.344 17.703 1 96.25 148 SER B N 1
ATOM 2423 C CA . SER B 1 148 ? 2.033 10.18 17.547 1 96.25 148 SER B CA 1
ATOM 2424 C C . SER B 1 148 ? 1.871 11.156 16.391 1 96.25 148 SER B C 1
ATOM 2426 O O . SER B 1 148 ? 1.077 10.922 15.477 1 96.25 148 SER B O 1
ATOM 2428 N N . ALA B 1 149 ? 2.496 12.211 16.516 1 98 149 ALA B N 1
ATOM 2429 C CA . ALA B 1 149 ? 2.611 13.227 15.469 1 98 149 ALA B CA 1
ATOM 2430 C C . ALA B 1 149 ? 4.062 13.656 15.281 1 98 149 ALA B C 1
ATOM 2432 O O . ALA B 1 149 ? 4.734 14.047 16.234 1 98 149 ALA B O 1
ATOM 2433 N N . LEU B 1 150 ? 4.504 13.539 14.008 1 97.5 150 LEU B N 1
ATOM 2434 C CA . LEU B 1 150 ? 5.914 13.766 13.719 1 97.5 150 LEU B CA 1
ATOM 2435 C C . LEU B 1 150 ? 6.082 14.766 12.586 1 97.5 150 LEU B C 1
ATOM 2437 O O . LEU B 1 150 ? 5.348 14.719 11.594 1 97.5 150 LEU B O 1
ATOM 2441 N N . LEU B 1 151 ? 7.035 15.648 12.773 1 97.44 151 LEU B N 1
ATOM 2442 C CA . LEU B 1 151 ? 7.562 16.406 11.641 1 97.44 151 LEU B CA 1
ATOM 2443 C C . LEU B 1 151 ? 8.539 15.555 10.836 1 97.44 151 LEU B C 1
ATOM 2445 O O . LEU B 1 151 ? 9.336 14.805 11.414 1 97.44 151 LEU B O 1
ATOM 2449 N N . PHE B 1 152 ? 8.461 15.656 9.547 1 96.88 152 PHE B N 1
ATOM 2450 C CA . PHE B 1 152 ? 9.328 14.82 8.727 1 96.88 152 PHE B CA 1
ATOM 2451 C C . PHE B 1 152 ? 9.672 15.516 7.414 1 96.88 152 PHE B C 1
ATOM 2453 O O . PHE B 1 152 ? 9.016 16.484 7.027 1 96.88 152 PHE B O 1
ATOM 2460 N N . TRP B 1 153 ? 10.711 15.031 6.688 1 96.38 153 TRP B N 1
ATOM 2461 C CA . TRP B 1 153 ? 11.141 15.633 5.43 1 96.38 153 TRP B CA 1
ATOM 2462 C C . TRP B 1 153 ? 11.461 14.555 4.395 1 96.38 153 TRP B C 1
ATOM 2464 O O . TRP B 1 153 ? 11.875 14.867 3.277 1 96.38 153 TRP B O 1
ATOM 2474 N N . ASP B 1 154 ? 11.25 13.367 4.816 1 95.88 154 ASP B N 1
ATOM 2475 C CA . ASP B 1 154 ? 11.477 12.203 3.961 1 95.88 154 ASP B CA 1
ATOM 2476 C C . ASP B 1 154 ? 10.445 11.117 4.238 1 95.88 154 ASP B C 1
ATOM 2478 O O . ASP B 1 154 ? 10.414 10.539 5.328 1 95.88 154 ASP B O 1
ATOM 2482 N N . LEU B 1 155 ? 9.594 10.836 3.158 1 94.25 155 LEU B N 1
ATOM 2483 C CA . LEU B 1 155 ? 8.492 9.906 3.359 1 94.25 155 LEU B CA 1
ATOM 2484 C C . LEU B 1 155 ? 9.016 8.516 3.723 1 94.25 155 LEU B C 1
ATOM 2486 O O . LEU B 1 155 ? 8.531 7.898 4.672 1 94.25 155 LEU B O 1
ATOM 2490 N N . PRO B 1 156 ? 10.078 7.973 3.092 1 88.88 156 PRO B N 1
ATOM 2491 C CA . PRO B 1 156 ? 10.57 6.652 3.479 1 88.88 156 PRO B CA 1
ATOM 2492 C C . PRO B 1 156 ? 10.984 6.582 4.949 1 88.88 156 PRO B C 1
ATOM 2494 O O . PRO B 1 156 ? 10.789 5.555 5.602 1 88.88 156 PRO B O 1
ATOM 2497 N N . ALA B 1 157 ? 11.484 7.668 5.496 1 90.38 157 ALA B N 1
ATOM 2498 C CA . ALA B 1 157 ? 11.875 7.684 6.902 1 90.38 157 ALA B CA 1
ATOM 2499 C C . ALA B 1 157 ? 10.656 7.504 7.812 1 90.38 157 ALA B C 1
ATOM 2501 O O . ALA B 1 157 ? 10.719 6.762 8.797 1 90.38 157 ALA B O 1
ATOM 2502 N N . VAL B 1 158 ? 9.562 8.125 7.473 1 92.31 158 VAL B N 1
ATOM 2503 C CA . VAL B 1 158 ? 8.344 8.016 8.273 1 92.31 158 VAL B CA 1
ATOM 2504 C C . VAL B 1 158 ? 7.781 6.605 8.164 1 92.31 158 VAL B C 1
ATOM 2506 O O . VAL B 1 158 ? 7.387 6.004 9.164 1 92.31 158 VAL B O 1
ATOM 2509 N N . LEU B 1 159 ? 7.762 6.109 6.914 1 88.75 159 LEU B N 1
ATOM 2510 C CA . LEU B 1 159 ? 7.191 4.789 6.68 1 88.75 159 LEU B CA 1
ATOM 2511 C C . LEU B 1 159 ? 7.973 3.717 7.434 1 88.75 159 LEU B C 1
ATOM 2513 O O . LEU B 1 159 ? 7.383 2.799 8.008 1 88.75 159 LEU B O 1
ATOM 2517 N N . ASN B 1 160 ? 9.242 3.889 7.5 1 82.31 160 ASN B N 1
ATOM 2518 C CA . ASN B 1 160 ? 10.086 2.963 8.258 1 82.31 160 ASN B CA 1
ATOM 2519 C C . ASN B 1 160 ? 9.82 3.064 9.758 1 82.31 160 ASN B C 1
ATOM 2521 O O . ASN B 1 160 ? 9.742 2.049 10.445 1 82.31 160 ASN B O 1
ATOM 2525 N N . ALA B 1 161 ? 9.578 4.25 10.172 1 82.75 161 ALA B N 1
ATOM 2526 C CA . ALA B 1 161 ? 9.32 4.477 11.586 1 82.75 161 ALA B CA 1
ATOM 2527 C C . ALA B 1 161 ? 7.965 3.912 12 1 82.75 161 ALA B C 1
ATOM 2529 O O . ALA B 1 161 ? 7.844 3.266 13.039 1 82.75 161 ALA B O 1
ATOM 2530 N N . VAL B 1 162 ? 6.965 4.137 11.273 1 79.62 162 VAL B N 1
ATOM 2531 C CA . VAL B 1 162 ? 5.602 3.697 11.547 1 79.62 162 VAL B CA 1
ATOM 2532 C C . VAL B 1 162 ? 5.527 2.174 11.477 1 79.62 162 VAL B C 1
ATOM 2534 O O . VAL B 1 162 ? 4.848 1.54 12.281 1 79.62 162 VAL B O 1
ATOM 2537 N N . GLY B 1 163 ? 6.152 1.606 10.398 1 72.81 163 GLY B N 1
ATOM 2538 C CA . GLY B 1 163 ? 6.223 0.156 10.32 1 72.81 163 GLY B CA 1
ATOM 2539 C C . GLY B 1 163 ? 6.754 -0.486 11.586 1 72.81 163 GLY B C 1
ATOM 2540 O O . GLY B 1 163 ? 6.215 -1.492 12.055 1 72.81 163 GLY B O 1
ATOM 2541 N N . SER B 1 164 ? 7.699 0.144 12.195 1 62.19 164 SER B N 1
ATOM 2542 C CA . SE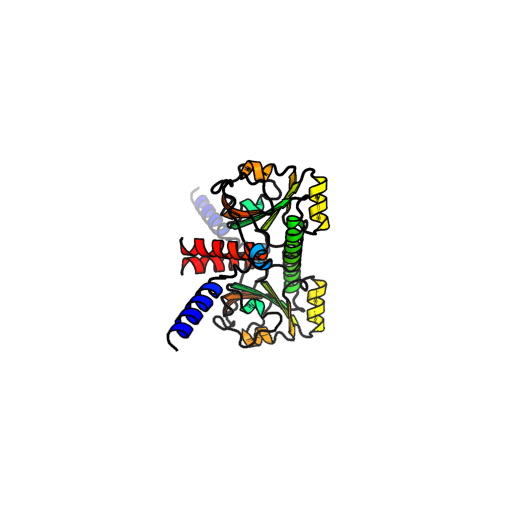R B 1 164 ? 8.297 -0.343 13.438 1 62.19 164 SER B CA 1
ATOM 2543 C C . SER B 1 164 ? 7.336 -0.201 14.609 1 62.19 164 SER B C 1
ATOM 2545 O O . SER B 1 164 ? 7.277 -1.072 15.477 1 62.19 164 SER B O 1
ATOM 2547 N N . LEU B 1 165 ? 6.594 0.858 14.578 1 60.75 165 LEU B N 1
ATOM 2548 C CA . LEU B 1 165 ? 5.652 1.135 15.664 1 60.75 165 LEU B CA 1
ATOM 2549 C C . LEU B 1 165 ? 4.465 0.18 15.609 1 60.75 165 LEU B C 1
ATOM 2551 O O . LEU B 1 165 ? 3.945 -0.231 16.656 1 60.75 165 LEU B O 1
ATOM 2555 N N . SER B 1 166 ? 4.133 -0.113 14.461 1 59.59 166 SER B N 1
ATOM 2556 C CA . SER B 1 166 ? 3 -1.016 14.289 1 59.59 166 SER B CA 1
ATOM 2557 C C . SER B 1 166 ? 3.369 -2.445 14.672 1 59.59 166 SER B C 1
ATOM 2559 O O . SER B 1 166 ? 2.545 -3.18 15.219 1 59.59 166 SER B O 1
ATOM 2561 N N . THR B 1 167 ? 4.676 -2.713 14.484 1 51.41 167 THR B N 1
ATOM 2562 C CA . THR B 1 167 ? 5.168 -4.043 14.828 1 51.41 167 THR B CA 1
ATOM 2563 C C . THR B 1 167 ? 5.445 -4.148 16.328 1 51.41 167 THR B C 1
ATOM 2565 O O . THR B 1 167 ? 5.184 -5.184 16.938 1 51.41 167 THR B O 1
ATOM 2568 N N . ALA B 1 168 ? 6.105 -3.141 16.953 1 46.84 168 ALA B N 1
ATOM 2569 C CA . ALA B 1 168 ? 6.484 -3.127 18.359 1 46.84 168 ALA B CA 1
ATOM 2570 C C . ALA B 1 168 ? 5.262 -3.256 19.266 1 46.84 168 ALA B C 1
ATOM 2572 O O . ALA B 1 168 ? 5.32 -3.891 20.312 1 46.84 168 ALA B O 1
ATOM 2573 N N . ASP B 1 169 ? 4.273 -2.492 19.234 1 43.91 169 ASP B N 1
ATOM 2574 C CA . ASP B 1 169 ? 3.08 -2.572 20.062 1 43.91 169 ASP B CA 1
ATOM 2575 C C . ASP B 1 169 ? 2.482 -3.979 20.031 1 43.91 169 ASP B C 1
ATOM 2577 O O . ASP B 1 169 ? 1.888 -4.426 21.016 1 43.91 169 ASP B O 1
ATOM 2581 N N . ARG B 1 170 ? 2.697 -4.727 19 1 43.31 170 ARG B N 1
ATOM 2582 C CA . ARG B 1 170 ? 2.207 -6.098 18.953 1 43.31 170 ARG B CA 1
ATOM 2583 C C . ARG B 1 170 ? 3.043 -7.012 19.844 1 43.31 170 ARG B C 1
ATOM 2585 O O . ARG B 1 170 ? 2.531 -7.992 20.391 1 43.31 170 ARG B O 1
ATOM 2592 N N . GLU B 1 171 ? 4.336 -6.695 20.109 1 39.38 171 GLU B N 1
ATOM 2593 C CA . GLU B 1 171 ? 5.188 -7.473 21 1 39.38 171 GLU B CA 1
ATOM 2594 C C . GLU B 1 171 ? 4.848 -7.188 22.469 1 39.38 171 GLU B C 1
ATOM 2596 O O . GLU B 1 171 ? 5.035 -8.047 23.328 1 39.38 171 GLU B O 1
ATOM 2601 N N . VAL B 1 172 ? 4.301 -6.051 22.828 1 33.47 172 VAL B N 1
ATOM 2602 C CA . VAL B 1 172 ? 4.023 -5.66 24.203 1 33.47 172 VAL B CA 1
ATOM 2603 C C . VAL B 1 172 ? 2.6 -6.062 24.578 1 33.47 172 VAL B C 1
ATOM 2605 O O . VAL B 1 172 ? 2.244 -6.078 25.766 1 33.47 172 VAL B O 1
ATOM 2608 N N . ALA B 1 173 ? 1.873 -6.332 23.625 1 33.34 173 ALA B N 1
ATOM 2609 C CA . ALA B 1 173 ? 0.562 -6.82 24.047 1 33.34 173 ALA B CA 1
ATOM 2610 C C . ALA B 1 173 ? 0.575 -8.336 24.234 1 33.34 173 ALA B C 1
ATOM 2612 O O . ALA B 1 173 ? 1.148 -9.062 23.422 1 33.34 173 ALA B O 1
#

Radius of gyration: 27.86 Å; Cα contacts (8 Å, |Δi|>4): 604; chains: 2; bounding box: 127×67×50 Å